Protein AF-0000000078816700 (afdb_homodimer)

pLDDT: mean 97.31, std 2.29, range [88.38, 98.94]

InterPro domains:
  IPR013216 Methyltransferase type 11 [PF08241] (25-78)
  IPR029063 S-adenosyl-L-methionine-dependent methyltransferase superfamily [G3DSA:3.40.50.150] (10-165)
  IPR029063 S-adenosyl-L-methionine-dependent methyltransferase superfamily [SSF53335] (24-157)

Solvent-accessible surface area (backbone atoms only — not comparable to full-atom values): 19229 Å² total; per-residue (Å²): 86,29,37,28,38,60,54,73,73,79,47,94,76,47,41,23,34,17,70,59,94,49,83,71,52,72,39,77,41,47,82,71,53,57,78,92,50,55,72,48,55,26,47,35,38,37,28,57,71,43,69,34,47,42,46,72,89,45,45,63,59,21,47,35,46,54,45,45,26,30,21,86,71,13,40,39,40,41,19,32,54,20,39,67,56,50,43,52,58,59,70,45,91,41,56,73,60,18,55,76,69,77,46,50,46,66,59,52,45,50,52,50,47,29,62,61,26,28,73,55,84,53,99,75,33,46,24,40,47,82,36,40,71,70,59,47,50,52,52,39,47,75,38,62,36,39,80,71,39,79,45,85,64,84,88,79,73,96,54,66,53,70,37,43,95,82,80,48,72,45,38,40,34,36,38,29,24,68,88,28,38,28,38,61,53,75,71,80,46,94,78,47,42,24,34,16,70,61,92,50,82,71,52,71,38,77,41,47,83,72,53,54,78,92,51,55,70,48,56,27,47,34,40,36,29,57,70,43,68,35,48,42,46,72,90,44,46,62,59,20,46,35,45,54,47,45,25,29,21,88,70,13,40,40,40,40,18,32,55,20,40,68,56,50,43,52,58,61,72,45,90,41,58,71,61,17,57,76,69,76,47,49,46,65,58,53,45,50,53,50,47,27,64,60,25,30,74,55,84,54,97,74,33,46,24,39,46,80,37,39,71,69,59,48,50,52,54,39,48,75,40,63,38,38,80,71,38,80,46,85,64,85,87,78,73,97,53,67,54,70,38,43,94,82,80,48,73,46,38,41,33,35,39,30,24,69

Organism: Pelagibacter ubique (strain HTCC1062) (NCBI:txid335992)

Secondary structure (DSSP, 8-state):
-EEEET--S--TTEEEEESS--TT-SEE--TT--TTS-TT-EEEEEEES-GGGS-GGGHHHHHHHHHHHEEEEEEEEEEEEBHHHHHHHHHS--HHHHHHTT--HHHHHHHHHHHHH---SSTT------B-HHHHHHHHHHTT-EEEEEES--SS--SGGG--TTSS--EEEEEEE-/-EEEET--S--TTEEEEESS--TT-SEE--TT--TTS-TT-EEEEEEES-GGGS-GGGHHHHHHHHHHHEEEEEEEEEEEEBHHHHHHHHHS--HHHHHHTT--HHHHHHHHHHHHH---SSTT------B-HHHHHHHHHHTT-EEEEEES--SS--SGGG--TTSS--EEEEEEE-

Foldseek 3Di:
DEEEECDDDDDPPYAYEYCDDDPRHDHHDALLDPVVAAFQQHQEYEYAAQLLLDAPVSNLSSLLSVNRRHHAFHKYKYKAFAVVVLVVVLPDDCQVVQVVVVHHNVVVSVVSVCSVQFVPPDPRGGGNDHDHPVVVVVSNVSSPWDPKDWDQDDPPDDDLSNDDPRNDRRMTIIMTGD/DEEEECDDDDDPPYAYEYCDDDPRHDHHDALLDPVVAAFQQHQEYEYAAQLLLDAPVSNLSSLLSVNRRHHAFHKYKYKAFAVVVLVVVLPDDCQVVQVVVVHHNVVVSVVSVCSVQFVPPDPRGGGNDHDHPVVVVVSNVSSPWDPKDWDQDDPPDDDLSNDDPSNDRRMTIIMTGD

Radius of gyration: 22.23 Å; Cα contacts (8 Å, |Δi|>4): 707; chains: 2; bounding box: 41×65×55 Å

Nearest PDB structures (foldseek):
  3dli-assembly1_C  TM=5.828E-01  e=2.664E-07  Archaeoglobus fulgidus
  2p8j-assembly1_B  TM=5.536E-01  e=1.413E-06  Clostridium acetobutylicum
  4mwz-assembly1_A  TM=5.476E-01  e=5.438E-06  Plasmodium vivax Sal-1
  6wlf-assembly2_B  TM=8.220E-01  e=9.226E-04  Bursaphelenchus xylophilus
  7clu-assembly1_A  TM=5.396E-01  e=1.739E-04  Serratia marcescens

Structure (mmCIF, N/CA/C/O backbone):
data_AF-0000000078816700-model_v1
#
loop_
_entity.id
_entity.type
_entity.pdbx_description
1 polymer 'Methyltransferase type 11 domain-containing protein'
#
loop_
_atom_site.group_PDB
_atom_site.id
_atom_site.type_symbol
_atom_site.label_atom_id
_atom_site.label_alt_id
_atom_site.label_comp_id
_atom_site.label_asym_id
_atom_site.label_entity_id
_atom_site.label_seq_id
_atom_site.pdbx_PDB_ins_code
_atom_site.Cartn_x
_atom_site.Cartn_y
_atom_site.Cartn_z
_atom_site.occupancy
_atom_site.B_iso_or_equiv
_atom_site.auth_seq_id
_atom_site.auth_comp_id
_atom_site.auth_asym_id
_atom_site.auth_atom_id
_atom_site.pdbx_PDB_model_num
ATOM 1 N N . MET A 1 1 ? -9.539 -27.25 -18.141 1 95.19 1 MET A N 1
ATOM 2 C CA . MET A 1 1 ? -9.531 -25.875 -18.641 1 95.19 1 MET A CA 1
ATOM 3 C C . MET A 1 1 ? -8.344 -25.109 -18.094 1 95.19 1 MET A C 1
ATOM 5 O O . MET A 1 1 ? -7.762 -25.5 -17.078 1 95.19 1 MET A O 1
ATOM 9 N N . LYS A 1 2 ? -7.852 -24.094 -18.828 1 98.69 2 LYS A N 1
ATOM 10 C CA . LYS A 1 2 ? -6.867 -23.141 -18.328 1 98.69 2 LYS A CA 1
ATOM 11 C C . LYS A 1 2 ? -7.523 -21.812 -17.969 1 98.69 2 LYS A C 1
ATOM 13 O O . LYS A 1 2 ? -8.422 -21.344 -18.672 1 98.69 2 LYS A O 1
ATOM 18 N N . LEU A 1 3 ? -7.086 -21.234 -16.844 1 98.81 3 LEU A N 1
ATOM 19 C CA . LEU A 1 3 ? -7.766 -20.062 -16.297 1 98.81 3 LEU A CA 1
ATOM 20 C C . LEU A 1 3 ? -6.805 -18.891 -16.172 1 98.81 3 LEU A C 1
ATOM 22 O O . LEU A 1 3 ? -5.734 -19.016 -15.578 1 98.81 3 LEU A O 1
ATOM 26 N N . HIS A 1 4 ? -7.098 -17.844 -16.812 1 98.69 4 HIS A N 1
ATOM 27 C CA . HIS A 1 4 ? -6.418 -16.562 -16.672 1 98.69 4 HIS A CA 1
ATOM 28 C C . HIS A 1 4 ? -7.176 -15.633 -15.742 1 98.69 4 HIS A C 1
ATOM 30 O O . HIS A 1 4 ? -8.219 -15.094 -16.109 1 98.69 4 HIS A O 1
ATOM 36 N N . ILE A 1 5 ? -6.641 -15.461 -14.594 1 98.56 5 ILE A N 1
ATOM 37 C CA . ILE A 1 5 ? -7.289 -14.609 -13.602 1 98.56 5 ILE A CA 1
ATOM 38 C C . ILE A 1 5 ? -6.832 -13.164 -13.789 1 98.56 5 ILE A C 1
ATOM 40 O O . ILE A 1 5 ? -5.633 -12.875 -13.758 1 98.56 5 ILE A O 1
ATOM 44 N N . GLY A 1 6 ? -7.734 -12.266 -13.906 1 97.38 6 GLY A N 1
ATOM 45 C CA . GLY A 1 6 ? -7.43 -10.859 -14.094 1 97.38 6 GLY A CA 1
ATOM 46 C C . GLY A 1 6 ? -7.059 -10.516 -15.531 1 97.38 6 GLY A C 1
ATOM 47 O O . GLY A 1 6 ? -6.527 -9.438 -15.797 1 97.38 6 GLY A O 1
ATOM 48 N N . GLY A 1 7 ? -7.23 -11.445 -16.406 1 94.56 7 GLY A N 1
ATOM 49 C CA . GLY A 1 7 ? -6.859 -11.242 -17.797 1 94.56 7 GLY A CA 1
ATOM 50 C C . GLY A 1 7 ? -7.762 -10.266 -18.531 1 94.56 7 GLY A C 1
ATOM 51 O O . GLY A 1 7 ? -8.891 -10.016 -18.094 1 94.56 7 GLY A O 1
ATOM 52 N N . LYS A 1 8 ? -7.246 -9.727 -19.656 1 89 8 LYS A N 1
ATOM 53 C CA . LYS A 1 8 ? -8 -8.758 -20.438 1 89 8 LYS A CA 1
ATOM 54 C C . LYS A 1 8 ? -8.195 -9.234 -21.875 1 89 8 LYS A C 1
ATOM 56 O O . LYS A 1 8 ? -9.148 -8.844 -22.547 1 89 8 LYS A O 1
ATOM 61 N N . ILE A 1 9 ? -7.234 -10.062 -22.266 1 89.25 9 ILE A N 1
ATOM 62 C CA . ILE A 1 9 ? -7.242 -10.492 -23.656 1 89.25 9 ILE A CA 1
ATOM 63 C C . ILE A 1 9 ? -7.457 -12 -23.734 1 89.25 9 ILE A C 1
ATOM 65 O O . ILE A 1 9 ? -6.723 -12.773 -23.109 1 89.25 9 ILE A O 1
ATOM 69 N N . GLN A 1 10 ? -8.406 -12.352 -24.578 1 93.88 10 GLN A N 1
ATOM 70 C CA . GLN A 1 10 ? -8.719 -13.766 -24.734 1 93.88 10 GLN A CA 1
ATOM 71 C C . GLN A 1 10 ? -7.602 -14.492 -25.484 1 93.88 10 GLN A C 1
ATOM 73 O O . GLN A 1 10 ? -6.969 -13.922 -26.375 1 93.88 10 GLN A O 1
ATOM 78 N N . LYS A 1 11 ? -7.367 -15.68 -25.094 1 95.69 11 LYS A N 1
ATOM 79 C CA . LYS A 1 11 ? -6.414 -16.578 -25.734 1 95.69 11 LYS A CA 1
ATOM 80 C C . LYS A 1 11 ? -6.984 -17.984 -25.844 1 95.69 11 LYS A C 1
ATOM 82 O O . LYS A 1 11 ? -7.617 -18.484 -24.922 1 95.69 11 LYS A O 1
ATOM 87 N N . SER A 1 12 ? -6.77 -18.578 -27.078 1 95.94 12 SER A N 1
ATOM 88 C CA . SER A 1 12 ? -7.277 -19.922 -27.312 1 95.94 12 SER A CA 1
ATOM 89 C C . SER A 1 12 ? -6.816 -20.891 -26.219 1 95.94 12 SER A C 1
ATOM 91 O O . SER A 1 12 ? -5.641 -20.891 -25.844 1 95.94 12 SER A O 1
ATOM 93 N N . GLY A 1 13 ? -7.773 -21.578 -25.672 1 96.81 13 GLY A N 1
ATOM 94 C CA . GLY A 1 13 ? -7.469 -22.594 -24.672 1 96.81 13 GLY A CA 1
ATOM 95 C C . GLY A 1 13 ? -7.551 -22.062 -23.25 1 96.81 13 GLY A C 1
ATOM 96 O O . GLY A 1 13 ? -7.473 -22.828 -22.297 1 96.81 13 GLY A O 1
ATOM 97 N N . TRP A 1 14 ? -7.676 -20.734 -23.156 1 98.38 14 TRP A N 1
ATOM 98 C CA . TRP A 1 14 ? -7.766 -20.125 -21.828 1 98.38 14 TRP A CA 1
ATOM 99 C C . TRP A 1 14 ? -9.133 -19.484 -21.625 1 98.38 14 TRP A C 1
ATOM 101 O O . TRP A 1 14 ? -9.703 -18.906 -22.547 1 98.38 14 TRP A O 1
ATOM 111 N N . LYS A 1 15 ? -9.633 -19.609 -20.406 1 98.44 15 LYS A N 1
ATOM 112 C CA . LYS A 1 15 ? -10.789 -18.844 -19.953 1 98.44 15 LYS A CA 1
ATOM 113 C C . LYS A 1 15 ? -10.375 -17.734 -18.984 1 98.44 15 LYS A C 1
ATOM 115 O O . LYS A 1 15 ? -9.422 -17.891 -18.234 1 98.44 15 LYS A O 1
ATOM 120 N N . ILE A 1 16 ? -11.172 -16.656 -18.984 1 98.38 16 ILE A N 1
ATOM 121 C CA . ILE A 1 16 ? -10.812 -15.5 -18.172 1 98.38 16 ILE A CA 1
ATOM 122 C C . ILE A 1 16 ? -11.758 -15.391 -16.984 1 98.38 16 ILE A C 1
ATOM 124 O O . ILE A 1 16 ? -12.984 -15.438 -17.141 1 98.38 16 ILE A O 1
ATOM 128 N N . LEU A 1 17 ? -11.219 -15.344 -15.82 1 98.62 17 LEU A N 1
ATOM 129 C CA . LEU A 1 17 ? -11.914 -14.914 -14.609 1 98.62 17 LEU A CA 1
ATOM 130 C C . LEU A 1 17 ? -11.531 -13.484 -14.242 1 98.62 17 LEU A C 1
ATOM 132 O O . LEU A 1 17 ? -10.344 -13.156 -14.188 1 98.62 17 LEU A O 1
ATOM 136 N N . ASN A 1 18 ? -12.484 -12.633 -14.062 1 98.31 18 ASN A N 1
ATOM 137 C CA . ASN A 1 18 ? -12.227 -11.25 -13.688 1 98.31 18 ASN A CA 1
ATOM 138 C C . ASN A 1 18 ? -13.281 -10.719 -12.727 1 98.31 18 ASN A C 1
ATOM 140 O O . ASN A 1 18 ? -14.453 -11.102 -12.805 1 98.31 18 ASN A O 1
ATOM 144 N N . ILE A 1 19 ? -12.859 -9.898 -11.867 1 97.88 19 ILE A N 1
ATOM 145 C CA . ILE A 1 19 ? -13.789 -9.336 -10.891 1 97.88 19 ILE A CA 1
ATOM 146 C C . ILE A 1 19 ? -14.719 -8.344 -11.578 1 97.88 19 ILE A C 1
ATOM 148 O O . ILE A 1 19 ? -15.859 -8.148 -11.141 1 97.88 19 ILE A O 1
ATOM 152 N N . GLN A 1 20 ? -14.258 -7.746 -12.594 1 96.5 20 GLN A N 1
ATOM 153 C CA . GLN A 1 20 ? -15.062 -6.812 -13.375 1 96.5 20 GLN A CA 1
ATOM 154 C C . GLN A 1 20 ? -15.672 -7.5 -14.594 1 96.5 20 GLN A C 1
ATOM 156 O O . GLN A 1 20 ? -15.016 -8.32 -15.234 1 96.5 20 GLN A O 1
ATOM 161 N N . ASN A 1 21 ? -16.859 -7.16 -14.859 1 94.19 21 ASN A N 1
ATOM 162 C CA . ASN A 1 21 ? -17.562 -7.695 -16.031 1 94.19 21 ASN A CA 1
ATOM 163 C C . ASN A 1 21 ? -17.188 -6.93 -17.297 1 94.19 21 ASN A C 1
ATOM 165 O O . ASN A 1 21 ? -17.844 -5.945 -17.641 1 94.19 21 ASN A O 1
ATOM 169 N N . LYS A 1 22 ? -16.141 -7.383 -17.984 1 93 22 LYS A N 1
ATOM 170 C CA . LYS A 1 22 ? -15.695 -6.738 -19.219 1 93 22 LYS A CA 1
ATOM 171 C C . LYS A 1 22 ? -15.789 -7.695 -20.406 1 93 22 LYS A C 1
ATOM 173 O O . LYS A 1 22 ? -16.047 -8.891 -20.219 1 93 22 LYS A O 1
ATOM 178 N N . ASP A 1 23 ? -15.688 -7.148 -21.531 1 93.81 23 ASP A N 1
ATOM 179 C CA . ASP A 1 23 ? -15.719 -7.973 -22.734 1 93.81 23 ASP A CA 1
ATOM 180 C C . ASP A 1 23 ? -14.648 -9.062 -22.688 1 93.81 23 ASP A C 1
ATOM 182 O O . ASP A 1 23 ? -13.5 -8.797 -22.328 1 93.81 23 ASP A O 1
ATOM 186 N N . GLY A 1 24 ? -15.016 -10.266 -23 1 94.88 24 GLY A N 1
ATOM 187 C CA . GLY A 1 24 ? -14.062 -11.359 -23.078 1 94.88 24 GLY A CA 1
ATOM 188 C C . GLY A 1 24 ? -13.953 -12.156 -21.797 1 94.88 24 GLY A C 1
ATOM 189 O O . GLY A 1 24 ? -13.281 -13.188 -21.75 1 94.88 24 GLY A O 1
ATOM 190 N N . VAL A 1 25 ? -14.688 -11.664 -20.781 1 97.44 25 VAL A N 1
ATOM 191 C CA . VAL A 1 25 ? -14.648 -12.336 -19.484 1 97.44 25 VAL A CA 1
ATOM 192 C C . VAL A 1 25 ? -15.586 -13.539 -19.5 1 97.44 25 VAL A C 1
ATOM 194 O O . VAL A 1 25 ? -16.766 -13.406 -19.859 1 97.44 25 VAL A O 1
ATOM 197 N N . ASP A 1 26 ? -15.078 -14.68 -19.125 1 98.06 26 ASP A N 1
ATOM 198 C CA . ASP A 1 26 ? -15.867 -15.906 -19.109 1 98.06 26 ASP A CA 1
ATOM 199 C C . ASP A 1 26 ? -16.547 -16.109 -17.75 1 98.06 26 ASP A C 1
ATOM 201 O O . ASP A 1 26 ? -17.672 -16.594 -17.688 1 98.06 26 ASP A O 1
ATOM 205 N N . PHE A 1 27 ? -15.844 -15.82 -16.672 1 98.31 27 PHE A N 1
ATOM 206 C CA . PHE A 1 27 ? -16.344 -15.961 -15.297 1 98.31 27 PHE A CA 1
ATOM 207 C C . PHE A 1 27 ? -16.141 -14.664 -14.516 1 98.31 27 PHE A C 1
ATOM 209 O O . PHE A 1 27 ? -15.062 -14.07 -14.555 1 98.31 27 PHE A O 1
ATOM 216 N N . ILE A 1 28 ? -17.188 -14.266 -13.859 1 98.12 28 ILE A N 1
ATOM 217 C CA . ILE A 1 28 ? -17.078 -13.117 -12.969 1 98.12 28 ILE A CA 1
ATOM 218 C C . ILE A 1 28 ? -16.812 -13.594 -11.547 1 98.12 28 ILE A C 1
ATOM 220 O O . ILE A 1 28 ? -17.5 -14.484 -11.039 1 98.12 28 ILE A O 1
ATOM 224 N N . GLY A 1 29 ? -15.789 -13 -10.93 1 97.88 29 GLY A N 1
ATOM 225 C CA . GLY A 1 29 ? -15.484 -13.398 -9.57 1 97.88 29 GLY A CA 1
ATOM 226 C C . GLY A 1 29 ? -14.18 -12.828 -9.047 1 97.88 29 GLY A C 1
ATOM 227 O O . GLY A 1 29 ? -13.438 -12.195 -9.805 1 97.88 29 GLY A O 1
ATOM 228 N N . ASP A 1 30 ? -13.992 -13.047 -7.801 1 98 30 ASP A N 1
ATOM 229 C CA . ASP A 1 30 ? -12.812 -12.609 -7.066 1 98 30 ASP A CA 1
ATOM 230 C C . ASP A 1 30 ? -11.828 -13.766 -6.887 1 98 30 ASP A C 1
ATOM 232 O O . ASP A 1 30 ? -12.234 -14.898 -6.621 1 98 30 ASP A O 1
ATOM 236 N N . ILE A 1 31 ? -10.539 -13.469 -7.102 1 98.56 31 ILE A N 1
ATOM 237 C CA . ILE A 1 31 ? -9.508 -14.5 -6.961 1 98.56 31 ILE A CA 1
ATOM 238 C C . ILE A 1 31 ? -9.602 -15.133 -5.574 1 98.56 31 ILE A C 1
ATOM 240 O O . ILE A 1 31 ? -9.211 -16.281 -5.383 1 98.56 31 ILE A O 1
ATOM 244 N N . SER A 1 32 ? -10.133 -14.43 -4.562 1 98.31 32 SER A N 1
ATOM 245 C CA . SER A 1 32 ? -10.172 -14.914 -3.188 1 98.31 32 SER A CA 1
ATOM 246 C C . SER A 1 32 ? -11.359 -15.844 -2.969 1 98.31 32 SER A C 1
ATOM 248 O O . SER A 1 32 ? -11.5 -16.438 -1.897 1 98.31 32 SER A O 1
ATOM 250 N N . ASP A 1 33 ? -12.211 -15.953 -3.883 1 98.25 33 ASP A N 1
ATOM 251 C CA . ASP A 1 33 ? -13.359 -16.844 -3.838 1 98.25 33 ASP A CA 1
ATOM 252 C C . ASP A 1 33 ? -13.508 -17.609 -5.148 1 98.25 33 ASP A C 1
ATOM 254 O O . ASP A 1 33 ? -14.133 -17.125 -6.094 1 98.25 33 ASP A O 1
ATOM 258 N N . LEU A 1 34 ? -13.109 -18.812 -5.168 1 98.69 34 LEU A N 1
ATOM 259 C CA . LEU A 1 34 ? -13.141 -19.672 -6.355 1 98.69 34 LEU A CA 1
ATOM 260 C C . LEU A 1 34 ? -14.125 -20.812 -6.172 1 98.69 34 LEU A C 1
ATOM 262 O O . LEU A 1 34 ? -13.914 -21.906 -6.707 1 98.69 34 LEU A O 1
ATOM 266 N N . SER A 1 35 ? -15.109 -20.547 -5.398 1 98.38 35 SER A N 1
ATOM 267 C CA . SER A 1 35 ? -16.078 -21.578 -5.035 1 98.38 35 SER A CA 1
ATOM 268 C C . SER A 1 35 ? -16.859 -22.062 -6.254 1 98.38 35 SER A C 1
ATOM 270 O O . SER A 1 35 ? -17.469 -23.125 -6.227 1 98.38 35 SER A O 1
ATOM 272 N N . GLN A 1 36 ? -16.906 -21.281 -7.289 1 98.44 36 GLN A N 1
ATOM 273 C CA . GLN A 1 36 ? -17.656 -21.656 -8.484 1 98.44 36 GLN A CA 1
ATOM 274 C C . GLN A 1 36 ? -16.953 -22.766 -9.258 1 98.44 36 GLN A C 1
ATOM 276 O O . GLN A 1 36 ? -17.531 -23.344 -10.188 1 98.44 36 GLN A O 1
ATOM 281 N N . PHE A 1 37 ? -15.734 -23.031 -8.891 1 98.75 37 PHE A N 1
ATOM 282 C CA . PHE A 1 37 ? -14.992 -24.094 -9.547 1 98.75 37 PHE A CA 1
ATOM 283 C C . PHE A 1 37 ? -14.867 -25.312 -8.641 1 98.75 37 PHE A C 1
ATOM 285 O O . PHE A 1 37 ? -14.664 -25.172 -7.438 1 98.75 37 PHE A O 1
ATOM 292 N N . GLU A 1 38 ? -14.992 -26.453 -9.195 1 98.69 38 GLU A N 1
ATOM 293 C CA . GLU A 1 38 ? -14.844 -27.719 -8.469 1 98.69 38 GLU A CA 1
ATOM 294 C C . GLU A 1 38 ? -13.375 -27.984 -8.141 1 98.69 38 GLU A C 1
ATOM 296 O O . GLU A 1 38 ? -12.477 -27.484 -8.812 1 98.69 38 GLU A O 1
ATOM 301 N N . ASP A 1 39 ? -13.188 -28.828 -7.121 1 98.75 39 ASP A N 1
ATOM 302 C CA . ASP A 1 39 ? -11.836 -29.281 -6.805 1 98.75 39 ASP A CA 1
ATOM 303 C C . ASP A 1 39 ? -11.188 -29.969 -8.008 1 98.75 39 ASP A C 1
ATOM 305 O O . ASP A 1 39 ? -11.844 -30.734 -8.719 1 98.75 39 ASP A O 1
ATOM 309 N N . GLU A 1 40 ? -9.922 -29.656 -8.234 1 98.69 40 GLU A N 1
ATOM 310 C CA . GLU A 1 40 ? -9.117 -30.328 -9.242 1 98.69 40 GLU A CA 1
ATOM 311 C C . GLU A 1 40 ? -9.797 -30.281 -10.609 1 98.69 40 GLU A C 1
ATOM 313 O O . GLU A 1 40 ? -9.875 -31.297 -11.305 1 98.69 40 GLU A O 1
ATOM 318 N N . SER A 1 41 ? -10.266 -29.125 -10.945 1 98.62 41 SER A N 1
ATOM 319 C CA . SER A 1 41 ? -11 -28.984 -12.203 1 98.62 41 SER A CA 1
ATOM 320 C C . SER A 1 41 ? -10.227 -28.156 -13.211 1 98.62 41 SER A C 1
ATOM 322 O O . SER A 1 41 ? -10.594 -28.094 -14.391 1 98.62 41 SER A O 1
ATOM 324 N N . ILE A 1 42 ? -9.125 -27.531 -12.828 1 98.81 42 ILE A N 1
ATOM 325 C CA . ILE A 1 42 ? -8.398 -26.578 -13.672 1 98.81 42 ILE A CA 1
ATOM 326 C C . ILE A 1 42 ? -6.977 -27.094 -13.898 1 98.81 42 ILE A C 1
ATOM 328 O O . ILE A 1 42 ? -6.301 -27.5 -12.953 1 98.81 42 ILE A O 1
ATOM 332 N N . ASN A 1 43 ? -6.527 -27.062 -15.109 1 98.81 43 ASN A N 1
ATOM 333 C CA . ASN A 1 43 ? -5.219 -27.609 -15.469 1 98.81 43 ASN A CA 1
ATOM 334 C C . ASN A 1 43 ? -4.102 -26.609 -15.141 1 98.81 43 ASN A C 1
ATOM 336 O O . ASN A 1 43 ? -3.041 -27.016 -14.656 1 98.81 43 ASN A O 1
ATOM 340 N N . GLU A 1 44 ? -4.281 -25.359 -15.469 1 98.88 44 GLU A N 1
ATOM 341 C CA . GLU A 1 44 ? -3.316 -24.266 -15.273 1 98.88 44 GLU A CA 1
ATOM 342 C C . GLU A 1 44 ? -4.016 -22.969 -14.883 1 98.88 44 GLU A C 1
ATOM 344 O O . GLU A 1 44 ? -5.098 -22.672 -15.383 1 98.88 44 GLU A O 1
ATOM 349 N N . ILE A 1 45 ? -3.414 -22.266 -14 1 98.88 45 ILE A N 1
ATOM 350 C CA . ILE A 1 45 ? -3.91 -20.953 -13.602 1 98.88 45 ILE A CA 1
ATOM 351 C C . ILE A 1 45 ? -2.816 -19.906 -13.812 1 98.88 45 ILE A C 1
ATOM 353 O O . ILE A 1 45 ? -1.661 -20.125 -13.445 1 98.88 45 ILE A O 1
ATOM 357 N N . TYR A 1 46 ? -3.166 -18.875 -14.469 1 98.81 46 TYR A N 1
ATOM 358 C CA . TYR A 1 46 ? -2.301 -17.734 -14.719 1 98.81 46 TYR A CA 1
ATOM 359 C C . TYR A 1 46 ? -2.867 -16.469 -14.07 1 98.81 46 TYR A C 1
ATOM 361 O O . TYR A 1 46 ? -4.035 -16.141 -14.281 1 98.81 46 TYR A O 1
ATOM 369 N N . ALA A 1 47 ? -2.129 -15.812 -13.242 1 98.62 47 ALA A N 1
ATOM 370 C CA . ALA A 1 47 ? -2.504 -14.547 -12.625 1 98.62 47 ALA A CA 1
ATOM 371 C C . ALA A 1 47 ? -1.344 -13.555 -12.656 1 98.62 47 ALA A C 1
ATOM 373 O O . ALA A 1 47 ? -0.379 -13.695 -11.898 1 98.62 47 ALA A O 1
ATOM 374 N N . SER A 1 48 ? -1.417 -12.586 -13.477 1 98.12 48 SER A N 1
ATOM 375 C CA . SER A 1 48 ? -0.401 -11.547 -13.609 1 98.12 48 SER A CA 1
ATOM 376 C C . SER A 1 48 ? -0.902 -10.219 -13.062 1 98.12 48 SER A C 1
ATOM 378 O O . SER A 1 48 ? -1.85 -9.633 -13.594 1 98.12 48 SER A O 1
ATOM 380 N N . HIS A 1 49 ? -0.187 -9.758 -11.891 1 97.94 49 HIS A N 1
ATOM 381 C CA . HIS A 1 49 ? -0.511 -8.492 -11.25 1 97.94 49 HIS A CA 1
ATOM 382 C C . HIS A 1 49 ? -1.959 -8.469 -10.773 1 97.94 49 HIS A C 1
ATOM 384 O O . HIS A 1 49 ? -2.699 -7.527 -11.062 1 97.94 49 HIS A O 1
ATOM 390 N N . VAL A 1 50 ? -2.346 -9.555 -10.062 1 98.38 50 VAL A N 1
ATOM 391 C CA . VAL A 1 50 ? -3.648 -9.742 -9.43 1 98.38 50 VAL A CA 1
ATOM 392 C C . VAL A 1 50 ? -3.469 -9.992 -7.938 1 98.38 50 VAL A C 1
ATOM 394 O O . VAL A 1 50 ? -4.156 -9.383 -7.113 1 98.38 50 VAL A O 1
ATOM 397 N N . PHE A 1 51 ? -2.461 -10.781 -7.594 1 98.69 51 PHE A N 1
ATOM 398 C CA . PHE A 1 51 ? -2.316 -11.328 -6.25 1 98.69 51 PHE A CA 1
ATOM 399 C C . PHE A 1 51 ? -1.915 -10.234 -5.266 1 98.69 51 PHE A C 1
ATOM 401 O O . PHE A 1 51 ? -2.197 -10.328 -4.07 1 98.69 51 PHE A O 1
ATOM 408 N N . GLU A 1 52 ? -1.277 -9.094 -5.719 1 98.75 52 GLU A N 1
ATOM 409 C CA . GLU A 1 52 ? -0.906 -7.977 -4.859 1 98.75 52 GLU A CA 1
ATOM 410 C C . GLU A 1 52 ? -2.139 -7.215 -4.379 1 98.75 52 GLU A C 1
ATOM 412 O O . GLU A 1 52 ? -2.051 -6.398 -3.461 1 98.75 52 GLU A O 1
ATOM 417 N N . HIS A 1 53 ? -3.279 -7.547 -4.969 1 98.56 53 HIS A N 1
ATOM 418 C CA . HIS A 1 53 ? -4.527 -6.891 -4.598 1 98.56 53 HIS A CA 1
ATOM 419 C C . HIS A 1 53 ? -5.262 -7.676 -3.516 1 98.56 53 HIS A C 1
ATOM 421 O O . HIS A 1 53 ? -6.359 -7.293 -3.102 1 98.56 53 HIS A O 1
ATOM 427 N N . VAL A 1 54 ? -4.754 -8.766 -3.033 1 98.5 54 VAL A N 1
ATOM 428 C CA . VAL A 1 54 ? -5.348 -9.586 -1.981 1 98.5 54 VAL A CA 1
ATOM 429 C C . VAL A 1 54 ? -4.883 -9.086 -0.614 1 98.5 54 VAL A C 1
ATOM 431 O O . VAL A 1 54 ? -3.68 -9.016 -0.348 1 98.5 54 VAL A O 1
ATOM 434 N N . PRO A 1 55 ? -5.82 -8.773 0.271 1 98.25 55 PRO A N 1
ATOM 435 C CA . PRO A 1 55 ? -5.434 -8.344 1.617 1 98.25 55 PRO A CA 1
ATOM 436 C C . PRO A 1 55 ? -4.676 -9.422 2.387 1 98.25 55 PRO A C 1
ATOM 438 O O . PRO A 1 55 ? -4.887 -10.609 2.156 1 98.25 55 PRO A O 1
ATOM 441 N N . GLN A 1 56 ? -3.908 -8.961 3.303 1 98 56 GLN A N 1
ATOM 442 C CA . GLN A 1 56 ? -3 -9.82 4.051 1 98 56 GLN A CA 1
ATOM 443 C C . GLN A 1 56 ? -3.748 -10.992 4.68 1 98 56 GLN A C 1
ATOM 445 O O . GLN A 1 56 ? -3.307 -12.141 4.582 1 98 56 GLN A O 1
ATOM 450 N N . LYS A 1 57 ? -4.898 -10.742 5.227 1 97.69 57 LYS A N 1
ATOM 451 C CA . LYS A 1 57 ? -5.645 -11.758 5.965 1 97.69 57 LYS A CA 1
ATOM 452 C C . LYS A 1 57 ? -6.207 -12.82 5.027 1 97.69 57 LYS A C 1
ATOM 454 O O . LYS A 1 57 ? -6.625 -13.891 5.473 1 97.69 57 LYS A O 1
ATOM 459 N N . LYS A 1 58 ? -6.25 -12.562 3.766 1 98.5 58 LYS A N 1
ATOM 460 C CA . LYS A 1 58 ? -6.883 -13.469 2.814 1 98.5 58 LYS A CA 1
ATOM 461 C C . LYS A 1 58 ? -5.844 -14.203 1.973 1 98.5 58 LYS A C 1
ATOM 463 O O . LYS A 1 58 ? -6.188 -15.055 1.148 1 98.5 58 LYS A O 1
ATOM 468 N N . ILE A 1 59 ? -4.586 -13.93 2.162 1 98.69 59 ILE A N 1
ATOM 469 C CA . ILE A 1 59 ? -3.512 -14.438 1.316 1 98.69 59 ILE A CA 1
ATOM 470 C C . ILE A 1 59 ? -3.521 -15.969 1.335 1 98.69 59 ILE A C 1
ATOM 472 O O . ILE A 1 59 ? -3.607 -16.609 0.284 1 98.69 59 ILE A O 1
ATOM 476 N N . ILE A 1 60 ? -3.518 -16.547 2.506 1 98.81 60 ILE A N 1
ATOM 477 C CA . ILE A 1 60 ? -3.381 -17.984 2.627 1 98.81 60 ILE A CA 1
ATOM 478 C C . ILE A 1 60 ? -4.645 -18.672 2.109 1 98.81 60 ILE A C 1
ATOM 480 O O . ILE A 1 60 ? -4.566 -19.656 1.36 1 98.81 60 ILE A O 1
ATOM 484 N N . SER A 1 61 ? -5.812 -18.156 2.486 1 98.81 61 SER A N 1
ATOM 485 C CA . SER A 1 61 ? -7.051 -18.766 2.014 1 98.81 61 SER A CA 1
ATOM 486 C C . SER A 1 61 ? -7.176 -18.656 0.498 1 98.81 61 SER A C 1
ATOM 488 O O . SER A 1 61 ? -7.691 -19.562 -0.154 1 98.81 61 SER A O 1
ATOM 490 N N . THR A 1 62 ? -6.738 -17.562 -0.089 1 98.94 62 THR A N 1
ATOM 491 C CA . THR A 1 62 ? -6.785 -17.375 -1.535 1 98.94 62 THR A CA 1
ATOM 492 C C . THR A 1 62 ? -5.898 -18.406 -2.238 1 98.94 62 THR A C 1
ATOM 494 O O . THR A 1 62 ? -6.344 -19.094 -3.158 1 98.94 62 THR A O 1
ATOM 497 N N . LEU A 1 63 ? -4.672 -18.562 -1.77 1 98.94 63 LEU A N 1
ATOM 498 C CA . LEU A 1 63 ? -3.742 -19.516 -2.369 1 98.94 63 LEU A CA 1
ATOM 499 C C . LEU A 1 63 ? -4.227 -20.938 -2.172 1 98.94 63 LEU A C 1
ATOM 501 O O . LEU A 1 63 ? -4.051 -21.797 -3.053 1 98.94 63 LEU A O 1
ATOM 505 N N . SER A 1 64 ? -4.797 -21.203 -1.032 1 98.94 64 SER A N 1
ATOM 506 C CA . SER A 1 64 ? -5.379 -22.516 -0.796 1 98.94 64 SER A CA 1
ATOM 507 C C . SER A 1 64 ? -6.492 -22.812 -1.796 1 98.94 64 SER A C 1
ATOM 509 O O . SER A 1 64 ? -6.613 -23.938 -2.277 1 98.94 64 SER A O 1
ATOM 511 N N . GLY A 1 65 ? -7.32 -21.797 -2.074 1 98.94 65 GLY A N 1
ATOM 512 C CA . GLY A 1 65 ? -8.352 -21.938 -3.088 1 98.94 65 GLY A CA 1
ATOM 513 C C . GLY A 1 65 ? -7.797 -22.234 -4.469 1 98.94 65 GLY A C 1
ATOM 514 O O . GLY A 1 65 ? -8.312 -23.109 -5.18 1 98.94 65 GLY A O 1
ATOM 515 N N . ILE A 1 66 ? -6.754 -21.531 -4.863 1 98.94 66 ILE A N 1
ATOM 516 C CA . ILE A 1 66 ? -6.102 -21.75 -6.148 1 98.94 66 ILE A CA 1
ATOM 517 C C . ILE A 1 66 ? -5.574 -23.188 -6.215 1 98.94 66 ILE A C 1
ATOM 519 O O . ILE A 1 66 ? -5.785 -23.891 -7.203 1 98.94 66 ILE A O 1
ATOM 523 N N . ASN A 1 67 ? -4.875 -23.578 -5.121 1 98.94 67 ASN A N 1
ATOM 524 C CA . ASN A 1 67 ? -4.367 -24.953 -5.066 1 98.94 67 ASN A CA 1
ATOM 525 C C . ASN A 1 67 ? -5.496 -25.969 -5.176 1 98.94 67 ASN A C 1
ATOM 527 O O . ASN A 1 67 ? -5.375 -26.969 -5.895 1 98.94 67 ASN A O 1
ATOM 531 N N . ARG A 1 68 ? -6.586 -25.719 -4.48 1 98.88 68 ARG A 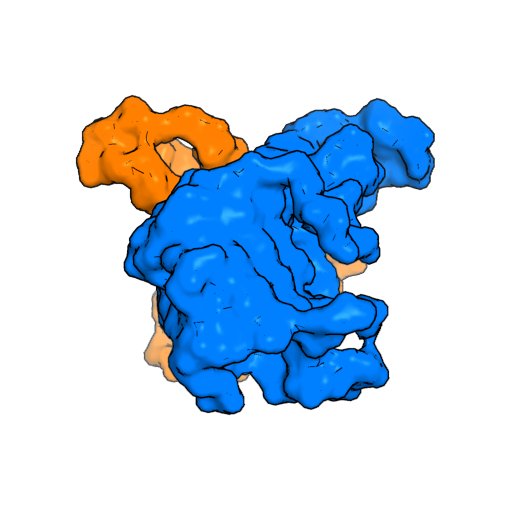N 1
ATOM 532 C CA . ARG A 1 68 ? -7.723 -26.641 -4.449 1 98.88 68 ARG A CA 1
ATOM 533 C C . ARG A 1 68 ? -8.266 -26.891 -5.852 1 98.88 68 ARG A C 1
ATOM 535 O O . ARG A 1 68 ? -8.523 -28.031 -6.223 1 98.88 68 ARG A O 1
ATOM 542 N N . VAL A 1 69 ? -8.414 -25.875 -6.621 1 98.88 69 VAL A N 1
ATOM 543 C CA . VAL A 1 69 ? -9.102 -26 -7.898 1 98.88 69 VAL A CA 1
ATOM 544 C C . VAL A 1 69 ? -8.141 -26.516 -8.961 1 98.88 69 VAL A C 1
ATOM 546 O O . VAL A 1 69 ? -8.562 -26.984 -10.023 1 98.88 69 VAL A O 1
ATOM 549 N N . LEU A 1 70 ? -6.832 -26.422 -8.75 1 98.88 70 LEU A N 1
ATOM 550 C CA . LEU A 1 70 ? -5.84 -26.969 -9.672 1 98.88 70 LEU A CA 1
ATOM 551 C C . LEU A 1 70 ? -5.824 -28.484 -9.617 1 98.88 70 LEU A C 1
ATOM 553 O O . LEU A 1 70 ? -5.926 -29.078 -8.531 1 98.88 70 LEU A O 1
ATOM 557 N N . LYS A 1 71 ? -5.684 -29.125 -10.742 1 98.81 71 LYS A N 1
ATOM 558 C CA . LYS A 1 71 ? -5.434 -30.562 -10.781 1 98.81 71 LYS A CA 1
ATOM 559 C C . LYS A 1 71 ? -4.062 -30.891 -10.195 1 98.81 71 LYS A C 1
ATOM 561 O O . LYS A 1 71 ? -3.137 -30.094 -10.266 1 98.81 71 LYS A O 1
ATOM 566 N N . THR A 1 72 ? -3.971 -32.125 -9.695 1 98.38 72 THR A N 1
ATOM 567 C CA . THR A 1 72 ? -2.654 -32.594 -9.281 1 98.38 72 THR A CA 1
ATOM 568 C C . THR A 1 72 ? -1.666 -32.5 -10.445 1 98.38 72 THR A C 1
ATOM 570 O O . THR A 1 72 ? -1.968 -32.969 -11.555 1 98.38 72 THR A O 1
ATOM 573 N N . GLY A 1 73 ? -0.591 -31.906 -10.242 1 98.31 73 GLY A N 1
ATOM 574 C CA . GLY A 1 73 ? 0.383 -31.703 -11.305 1 98.31 73 GLY A CA 1
ATOM 575 C C . GLY A 1 73 ? 0.167 -30.422 -12.086 1 98.31 73 GLY A C 1
ATOM 576 O O . GLY A 1 73 ? 0.979 -30.078 -12.945 1 98.31 73 GLY A O 1
ATOM 577 N N . GLY A 1 74 ? -0.962 -29.703 -11.727 1 98.81 74 GLY A N 1
ATOM 578 C CA . GLY A 1 74 ? -1.261 -28.453 -12.406 1 98.81 74 GLY A CA 1
ATOM 579 C C . GLY A 1 74 ? -0.315 -27.328 -12.023 1 98.81 74 GLY A C 1
ATOM 580 O O . GLY A 1 74 ? 0.406 -27.422 -11.023 1 98.81 74 GLY A O 1
ATOM 581 N N . LYS A 1 75 ? -0.269 -26.25 -12.828 1 98.81 75 LYS A N 1
ATOM 582 C CA . LYS A 1 75 ? 0.676 -25.156 -12.656 1 98.81 75 LYS A CA 1
ATOM 583 C C . LYS A 1 75 ? -0.048 -23.859 -12.297 1 98.81 75 LYS A C 1
ATOM 585 O O . LYS A 1 75 ? -1.121 -23.562 -12.828 1 98.81 75 LYS A O 1
ATOM 590 N N . PHE A 1 76 ? 0.535 -23.219 -11.43 1 98.94 76 PHE A N 1
ATOM 591 C CA . PHE A 1 76 ? 0.146 -21.844 -11.125 1 98.94 76 PHE A CA 1
ATOM 592 C C . PHE A 1 76 ? 1.229 -20.859 -11.562 1 98.94 76 PHE A C 1
ATOM 594 O O . PHE A 1 76 ? 2.35 -20.906 -11.047 1 98.94 76 PHE A O 1
ATOM 601 N N . TYR A 1 77 ? 0.934 -20 -12.586 1 98.94 77 TYR A N 1
ATOM 602 C CA . TYR A 1 77 ? 1.781 -18.891 -13.031 1 98.94 77 TYR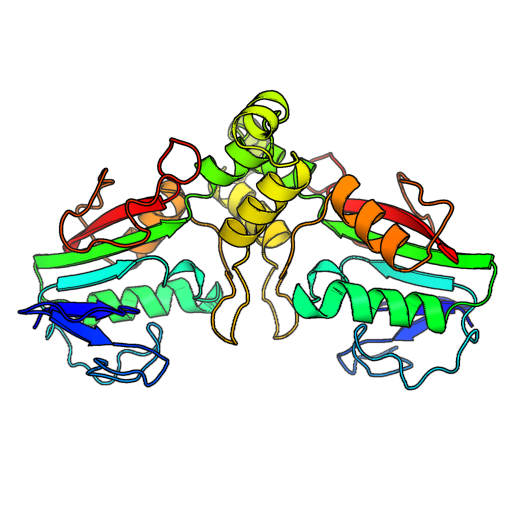 A CA 1
ATOM 603 C C . TYR A 1 77 ? 1.396 -17.594 -12.336 1 98.94 77 TYR A C 1
ATOM 605 O O . TYR A 1 77 ? 0.31 -17.062 -12.57 1 98.94 77 TYR A O 1
ATOM 613 N N . VAL A 1 78 ? 2.289 -17.109 -11.5 1 98.88 78 VAL A N 1
ATOM 614 C CA . VAL A 1 78 ? 1.946 -15.898 -10.758 1 98.88 78 VAL A CA 1
ATOM 615 C C . VAL A 1 78 ? 3.012 -14.828 -10.984 1 98.88 78 VAL A C 1
ATOM 617 O O . VAL A 1 78 ? 4.211 -15.109 -10.891 1 98.88 78 VAL A O 1
ATOM 620 N N . SER A 1 79 ? 2.576 -13.688 -11.391 1 98.88 79 SER A N 1
ATOM 621 C CA . SER A 1 79 ? 3.414 -12.5 -11.547 1 98.88 79 SER A CA 1
ATOM 622 C C . SER A 1 79 ? 2.951 -11.375 -10.633 1 98.88 79 SER A C 1
ATOM 624 O O . SER A 1 79 ? 1.76 -11.062 -10.578 1 98.88 79 SER A O 1
ATOM 626 N N . VAL A 1 80 ? 3.844 -10.805 -9.844 1 98.88 80 VAL A N 1
ATOM 627 C CA . VAL A 1 80 ? 3.557 -9.703 -8.93 1 98.88 80 VAL A CA 1
ATOM 628 C C . VAL A 1 80 ? 4.652 -8.641 -9.039 1 98.88 80 VAL A C 1
ATOM 630 O O . VAL A 1 80 ? 5.754 -8.922 -9.516 1 98.88 80 VAL A O 1
ATOM 633 N N . PRO A 1 81 ? 4.371 -7.371 -8.664 1 98.75 81 PRO A N 1
ATOM 634 C CA . PRO A 1 81 ? 5.48 -6.426 -8.57 1 98.75 81 PRO A CA 1
ATOM 635 C C . PRO A 1 81 ? 6.57 -6.891 -7.609 1 98.75 81 PRO A C 1
ATOM 637 O O . PRO A 1 81 ? 6.273 -7.32 -6.488 1 98.75 81 PRO A O 1
ATOM 640 N N . ASP A 1 82 ? 7.797 -6.848 -8.047 1 98.75 82 ASP A N 1
ATOM 641 C CA . ASP A 1 82 ? 8.922 -7.254 -7.211 1 98.75 82 ASP A CA 1
ATOM 642 C C . ASP A 1 82 ? 9.383 -6.102 -6.32 1 98.75 82 ASP A C 1
ATOM 644 O O . ASP A 1 82 ? 10.086 -5.199 -6.777 1 98.75 82 ASP A O 1
ATOM 648 N N . ILE A 1 83 ? 9.117 -6.211 -5.02 1 98.75 83 ILE A N 1
ATOM 649 C CA . ILE A 1 83 ? 9.336 -5.055 -4.156 1 98.75 83 ILE A CA 1
ATOM 650 C C . ILE A 1 83 ? 10.828 -4.875 -3.906 1 98.75 83 ILE A C 1
ATOM 652 O O . ILE A 1 83 ? 11.289 -3.764 -3.635 1 98.75 83 ILE A O 1
ATOM 656 N N . ASP A 1 84 ? 11.625 -5.961 -3.936 1 98.44 84 ASP A N 1
ATOM 657 C CA . ASP A 1 84 ? 13.07 -5.773 -3.822 1 98.44 84 ASP A CA 1
ATOM 658 C C . ASP A 1 84 ? 13.594 -4.875 -4.938 1 98.44 84 ASP A C 1
ATOM 660 O O . ASP A 1 84 ? 14.391 -3.963 -4.688 1 98.44 84 ASP A O 1
ATOM 664 N N . ILE A 1 85 ? 13.102 -5.102 -6.121 1 98.12 85 ILE A N 1
ATOM 665 C CA . ILE A 1 85 ? 13.531 -4.328 -7.285 1 98.12 85 ILE A CA 1
ATOM 666 C C . ILE A 1 85 ? 12.961 -2.918 -7.207 1 98.12 85 ILE A C 1
ATOM 668 O O . ILE A 1 85 ? 13.68 -1.936 -7.41 1 98.12 85 ILE A O 1
ATOM 672 N N . LEU A 1 86 ? 11.766 -2.789 -6.863 1 98.56 86 LEU A N 1
ATOM 673 C CA . LEU A 1 86 ? 11.094 -1.497 -6.883 1 98.56 86 LEU A CA 1
ATOM 674 C C . LEU A 1 86 ? 11.617 -0.588 -5.777 1 98.56 86 LEU A C 1
ATOM 676 O O . LEU A 1 86 ? 11.812 0.611 -5.992 1 98.56 86 LEU A O 1
ATOM 680 N N . PHE A 1 87 ? 11.812 -1.18 -4.559 1 98.81 87 PHE A N 1
ATOM 681 C CA . PHE A 1 87 ? 12.383 -0.384 -3.482 1 98.81 87 PHE A CA 1
ATOM 682 C C . PHE A 1 87 ? 13.781 0.103 -3.854 1 98.81 87 PHE A C 1
ATOM 684 O O . PHE A 1 87 ? 14.117 1.269 -3.633 1 98.81 87 PHE A O 1
ATOM 691 N N . LYS A 1 88 ? 14.602 -0.762 -4.406 1 98.12 88 LYS A N 1
ATOM 692 C CA . LYS A 1 88 ? 15.945 -0.381 -4.832 1 98.12 88 LYS A CA 1
ATOM 693 C C . LYS A 1 88 ? 15.898 0.738 -5.867 1 98.12 88 LYS A C 1
ATOM 695 O O . LYS A 1 88 ? 16.625 1.73 -5.75 1 98.12 88 LYS A O 1
ATOM 700 N N . PHE A 1 89 ? 15.047 0.527 -6.824 1 97.5 89 PHE A N 1
ATOM 701 C CA . PHE A 1 89 ? 14.93 1.501 -7.902 1 97.5 89 PHE A CA 1
ATOM 702 C C . PHE A 1 89 ? 14.461 2.85 -7.367 1 97.5 89 PHE A C 1
ATOM 704 O O . PHE A 1 89 ? 15 3.893 -7.75 1 97.5 89 PHE A O 1
ATOM 711 N N . PHE A 1 90 ? 13.586 2.881 -6.477 1 98.31 90 PHE A N 1
ATOM 712 C CA . PHE A 1 90 ? 13.055 4.105 -5.891 1 98.31 90 PHE A CA 1
ATOM 713 C C . PHE A 1 90 ? 14.148 4.867 -5.145 1 98.31 90 PHE A C 1
ATOM 715 O O . PHE A 1 90 ? 14.188 6.098 -5.18 1 98.31 90 PHE A O 1
ATOM 722 N N . LEU A 1 91 ? 15.055 4.137 -4.508 1 97.94 91 LEU A N 1
ATOM 723 C CA . LEU A 1 91 ? 16.031 4.738 -3.613 1 97.94 91 LEU A CA 1
ATOM 724 C C . LEU A 1 91 ? 17.266 5.211 -4.391 1 97.94 91 LEU A C 1
ATOM 726 O O . LEU A 1 91 ? 18.078 5.969 -3.865 1 97.94 91 LEU A O 1
ATOM 730 N N . MET A 1 92 ? 17.375 4.82 -5.602 1 96.06 92 MET A N 1
ATOM 731 C CA . MET A 1 92 ? 18.547 5.199 -6.375 1 96.06 92 MET A CA 1
ATOM 732 C C . MET A 1 92 ? 18.406 6.617 -6.926 1 96.06 92 MET A C 1
ATOM 734 O O . MET A 1 92 ? 17.297 7.109 -7.098 1 96.06 92 MET A O 1
ATOM 738 N N . PRO A 1 93 ? 19.609 7.281 -7.16 1 94.69 93 PRO A N 1
ATOM 739 C CA . PRO A 1 93 ? 19.516 8.555 -7.887 1 94.69 93 PRO A CA 1
ATOM 740 C C . PRO A 1 93 ? 19.062 8.375 -9.336 1 94.69 93 PRO A C 1
ATOM 742 O O . PRO A 1 93 ? 19.594 7.527 -10.055 1 94.69 93 PRO A O 1
ATOM 745 N N . LEU A 1 94 ? 18.031 9.117 -9.727 1 94.62 94 LEU A N 1
ATOM 746 C CA . LEU A 1 94 ? 17.453 8.883 -11.039 1 94.62 94 LEU A CA 1
ATOM 747 C C . LEU A 1 94 ? 17.547 10.133 -11.914 1 94.62 94 LEU A C 1
ATOM 749 O O . LEU A 1 94 ? 16.922 10.195 -12.977 1 94.62 94 LEU A O 1
ATOM 753 N N . LYS A 1 95 ? 18.312 11.086 -11.5 1 92.88 95 LYS A N 1
ATOM 754 C CA . LYS A 1 95 ? 18.375 12.367 -12.195 1 92.88 95 LYS A CA 1
ATOM 755 C C . LYS A 1 95 ? 18.844 12.188 -13.633 1 92.88 95 LYS A C 1
ATOM 757 O O . LYS A 1 95 ? 18.219 12.703 -14.562 1 92.88 95 LYS A O 1
ATOM 762 N N . ASP A 1 96 ? 20.031 11.5 -13.805 1 91.12 96 ASP A N 1
ATOM 763 C CA . ASP A 1 96 ? 20.594 11.305 -15.141 1 91.12 96 ASP A CA 1
ATOM 764 C C . ASP A 1 96 ? 19.641 10.5 -16.016 1 91.12 96 ASP A C 1
ATOM 766 O O . ASP A 1 96 ? 19.453 10.812 -17.203 1 91.12 96 ASP A O 1
ATOM 770 N N . TYR A 1 97 ? 19.062 9.516 -15.414 1 89.81 97 TYR A N 1
ATOM 771 C CA . TYR A 1 97 ? 18.109 8.68 -16.125 1 89.81 97 TYR A CA 1
ATOM 772 C C . TYR A 1 97 ? 16.875 9.484 -16.531 1 89.81 97 TYR A C 1
ATOM 774 O O . TYR A 1 97 ? 16.422 9.391 -17.672 1 89.81 97 TYR A O 1
ATOM 782 N N . ALA A 1 98 ? 16.375 10.25 -15.641 1 92 98 ALA A N 1
ATOM 783 C CA . ALA A 1 98 ? 15.219 11.094 -15.883 1 92 98 ALA A CA 1
ATOM 784 C C . ALA A 1 98 ? 15.461 12.047 -17.047 1 92 98 ALA A C 1
ATOM 786 O O . ALA A 1 98 ? 14.602 12.195 -17.922 1 92 98 ALA A O 1
ATOM 787 N N . THR A 1 99 ? 16.562 12.641 -17.094 1 91.44 99 THR A N 1
ATOM 788 C CA . THR A 1 99 ? 16.922 13.562 -18.156 1 91.44 99 THR A CA 1
ATOM 789 C C . THR A 1 99 ? 16.922 12.844 -19.516 1 91.44 99 THR A C 1
ATOM 791 O O . THR A 1 99 ? 16.422 13.367 -20.5 1 91.44 99 THR A O 1
ATOM 794 N N . LYS A 1 100 ? 17.422 11.656 -19.531 1 92.44 100 LYS A N 1
ATOM 795 C CA . LYS A 1 100 ? 17.531 10.875 -20.766 1 92.44 100 LYS A CA 1
ATOM 796 C C . LYS A 1 100 ? 16.156 10.602 -21.359 1 92.44 100 LYS A C 1
ATOM 798 O O . LYS A 1 100 ? 16.016 10.547 -22.594 1 92.44 100 LYS A O 1
ATOM 803 N N . ILE A 1 101 ? 15.156 10.531 -20.5 1 92.75 101 ILE A N 1
ATOM 804 C CA . ILE A 1 101 ? 13.844 10.156 -21.016 1 92.75 101 ILE A CA 1
ATOM 805 C C . ILE A 1 101 ? 12.898 11.352 -20.938 1 92.75 101 ILE A C 1
ATOM 807 O O . ILE A 1 101 ? 11.68 11.188 -21 1 92.75 101 ILE A O 1
ATOM 811 N N . ASP A 1 102 ? 13.359 12.539 -20.719 1 94.62 102 ASP A N 1
ATOM 812 C CA . ASP A 1 102 ? 12.633 13.805 -20.703 1 94.62 102 ASP A CA 1
ATOM 813 C C . ASP A 1 102 ? 11.531 13.797 -19.641 1 94.62 102 ASP A C 1
ATOM 815 O O . ASP A 1 102 ? 10.375 14.078 -19.938 1 94.62 102 ASP A O 1
ATOM 819 N N . LYS A 1 103 ? 11.883 13.383 -18.406 1 96.12 103 LYS A N 1
ATOM 820 C CA . LYS A 1 103 ? 11.055 13.422 -17.203 1 96.12 103 LYS A CA 1
ATOM 821 C C . LYS A 1 103 ? 11.828 13.984 -16.016 1 96.12 103 LYS A C 1
ATOM 823 O O . LYS A 1 103 ? 13.055 14.133 -16.078 1 96.12 103 LYS A O 1
ATOM 828 N N . THR A 1 104 ? 11.102 14.352 -15.023 1 96.06 104 THR A N 1
ATOM 829 C CA . THR A 1 104 ? 11.758 14.703 -13.766 1 96.06 104 THR A CA 1
ATOM 830 C C . THR A 1 104 ? 11.953 13.469 -12.891 1 96.06 104 THR A C 1
ATOM 832 O O . THR A 1 104 ? 11.273 12.461 -13.078 1 96.06 104 THR A O 1
ATOM 835 N N . GLU A 1 105 ? 12.875 13.531 -11.977 1 96.31 105 GLU A N 1
ATOM 836 C CA . GLU A 1 105 ? 13.055 12.453 -11.008 1 96.31 105 GLU A CA 1
ATOM 837 C C . GLU A 1 105 ? 11.773 12.188 -10.227 1 96.31 105 GLU A C 1
ATOM 839 O O . GLU A 1 105 ? 11.422 11.039 -9.961 1 96.31 105 GLU A O 1
ATOM 844 N N . GLY A 1 106 ? 11.07 13.227 -9.898 1 96.38 106 GLY A N 1
ATOM 845 C CA . GLY A 1 106 ? 9.812 13.109 -9.172 1 96.38 106 GLY A CA 1
ATOM 846 C C . GLY A 1 106 ? 8.758 12.328 -9.93 1 96.38 106 GLY A C 1
ATOM 847 O O . GLY A 1 106 ? 8.031 11.523 -9.344 1 96.38 106 GLY A O 1
ATOM 848 N N . GLU A 1 107 ? 8.672 12.57 -11.18 1 97.06 107 GLU A N 1
ATOM 849 C CA . GLU A 1 107 ? 7.703 11.875 -12.016 1 97.06 107 GLU A CA 1
ATOM 850 C C . GLU A 1 107 ? 7.996 10.375 -12.078 1 97.06 107 GLU A C 1
ATOM 852 O O . GLU A 1 107 ? 7.078 9.555 -12.023 1 97.06 107 GLU A O 1
ATOM 857 N N . ILE A 1 108 ? 9.266 10.047 -12.195 1 97.31 108 ILE A N 1
ATOM 858 C CA . ILE A 1 108 ? 9.656 8.641 -12.25 1 97.31 108 ILE A CA 1
ATOM 859 C C . ILE A 1 108 ? 9.367 7.973 -10.906 1 97.31 108 ILE A C 1
ATOM 861 O O . ILE A 1 108 ? 8.773 6.891 -10.859 1 97.31 108 ILE A O 1
ATOM 865 N N . LYS A 1 109 ? 9.727 8.625 -9.852 1 98 109 LYS A N 1
ATOM 866 C CA . LYS A 1 109 ? 9.523 8.055 -8.523 1 98 109 LYS A CA 1
ATOM 867 C C . LYS A 1 109 ? 8.031 7.914 -8.211 1 98 109 LYS A C 1
ATOM 869 O O . LYS A 1 109 ? 7.617 6.953 -7.566 1 98 109 LYS A O 1
ATOM 874 N N . MET A 1 110 ? 7.262 8.852 -8.711 1 97.81 110 MET A N 1
ATOM 875 C CA . MET A 1 110 ? 5.816 8.734 -8.562 1 97.81 110 MET A CA 1
ATOM 876 C C . MET A 1 110 ? 5.293 7.508 -9.297 1 97.81 110 MET A C 1
ATOM 878 O O . MET A 1 110 ? 4.434 6.789 -8.789 1 97.81 110 MET A O 1
ATOM 882 N N . HIS A 1 111 ? 5.77 7.266 -10.469 1 97.5 111 HIS A N 1
ATOM 883 C CA . HIS A 1 111 ? 5.383 6.082 -11.227 1 97.5 111 HIS A CA 1
ATOM 884 C C . HIS A 1 111 ? 5.754 4.805 -10.484 1 97.5 111 HIS A C 1
ATOM 886 O O . HIS A 1 111 ? 4.969 3.855 -10.445 1 97.5 111 HIS A O 1
ATOM 892 N N . VAL A 1 112 ? 6.934 4.793 -9.859 1 98.06 112 VAL A N 1
ATOM 893 C CA . VAL A 1 112 ? 7.383 3.645 -9.078 1 98.06 112 VAL A CA 1
ATOM 894 C C . VAL A 1 112 ? 6.441 3.426 -7.898 1 98.06 112 VAL A C 1
ATOM 896 O O . VAL A 1 112 ? 6.043 2.293 -7.613 1 98.06 112 VAL A O 1
ATOM 899 N N . LEU A 1 113 ? 6.059 4.496 -7.281 1 98.5 113 LEU A N 1
ATOM 900 C CA . LEU A 1 113 ? 5.148 4.375 -6.148 1 98.5 113 LEU A CA 1
ATOM 901 C C . LEU A 1 113 ? 3.807 3.795 -6.586 1 98.5 113 LEU A C 1
ATOM 903 O O . LEU A 1 113 ? 3.176 3.045 -5.836 1 98.5 113 LEU A O 1
ATOM 907 N N . ARG A 1 114 ? 3.396 4.148 -7.762 1 98.25 114 ARG A N 1
ATOM 908 C CA . ARG A 1 114 ? 2.148 3.59 -8.273 1 98.25 114 ARG A CA 1
ATOM 909 C C . ARG A 1 114 ? 2.291 2.1 -8.562 1 98.25 114 ARG A C 1
ATOM 911 O O . ARG A 1 114 ? 1.323 1.344 -8.453 1 98.25 114 ARG A O 1
ATOM 918 N N . MET A 1 115 ? 3.5 1.663 -8.922 1 98.25 115 MET A N 1
ATOM 919 C CA . MET A 1 115 ? 3.752 0.236 -9.102 1 98.25 115 MET A CA 1
ATOM 920 C C . MET A 1 115 ? 3.789 -0.484 -7.758 1 98.25 115 MET A C 1
ATOM 922 O O . MET A 1 115 ? 3.488 -1.676 -7.68 1 98.25 115 MET A O 1
ATOM 926 N N . ILE A 1 116 ? 4.113 0.233 -6.68 1 98.75 116 ILE A N 1
ATOM 927 C CA . ILE A 1 116 ? 4.238 -0.351 -5.348 1 98.75 116 ILE A CA 1
ATOM 928 C C . ILE A 1 116 ? 2.877 -0.365 -4.66 1 98.75 116 ILE A C 1
ATOM 930 O O . ILE A 1 116 ? 2.48 -1.377 -4.078 1 98.75 116 ILE A O 1
ATOM 934 N N . PHE A 1 117 ? 2.072 0.699 -4.742 1 98.81 117 PHE A N 1
ATOM 935 C CA . PHE A 1 117 ? 0.858 0.854 -3.949 1 98.81 117 PHE A CA 1
ATOM 936 C C . PHE A 1 117 ? -0.382 0.663 -4.816 1 98.81 117 PHE A C 1
ATOM 938 O O . PHE A 1 117 ? -1.5 0.594 -4.301 1 98.81 117 PHE A O 1
ATOM 945 N N . GLY A 1 118 ? -0.193 0.528 -6.129 1 98.44 118 GLY A N 1
ATOM 946 C CA . GLY A 1 118 ? -1.302 0.491 -7.07 1 98.44 118 GLY A CA 1
ATOM 947 C C . GLY A 1 118 ? -1.549 1.822 -7.754 1 98.44 118 GLY A C 1
ATOM 948 O O . GLY A 1 118 ? -1.312 2.881 -7.168 1 98.44 118 GLY A O 1
ATOM 949 N N . GLY A 1 119 ? -2.031 1.714 -8.945 1 97.88 119 GLY A N 1
ATOM 950 C CA . GLY A 1 119 ? -2.389 2.922 -9.672 1 97.88 119 GLY A CA 1
ATOM 951 C C . GLY A 1 119 ? -3.652 3.58 -9.148 1 97.88 119 GLY A C 1
ATOM 952 O O . GLY A 1 119 ? -3.852 4.785 -9.328 1 97.88 119 GLY A O 1
ATOM 953 N N . GLN A 1 120 ? -4.5 2.777 -8.547 1 98.19 120 GLN A N 1
ATOM 954 C CA . GLN A 1 120 ? -5.734 3.232 -7.914 1 98.19 120 GLN A CA 1
ATOM 955 C C . GLN A 1 120 ? -6.66 3.898 -8.93 1 98.19 120 GLN A C 1
ATOM 957 O O . GLN A 1 120 ? -7.203 4.973 -8.672 1 98.19 120 GLN A O 1
ATOM 962 N N . THR A 1 121 ? -6.746 3.336 -10.086 1 96.75 121 THR A N 1
ATOM 963 C CA . THR A 1 121 ? -7.535 3.869 -11.195 1 96.75 121 THR A CA 1
ATOM 964 C C . THR A 1 121 ? -9 3.451 -11.062 1 96.75 121 THR A C 1
ATOM 966 O O . THR A 1 121 ? -9.875 4.043 -11.695 1 96.75 121 THR A O 1
ATOM 969 N N . ASP A 1 122 ? -9.281 2.422 -10.344 1 95.94 122 ASP A N 1
ATOM 970 C CA . ASP A 1 122 ? -10.625 1.958 -10 1 95.94 122 ASP A CA 1
ATOM 971 C C . ASP A 1 122 ? -10.641 1.296 -8.625 1 95.94 122 ASP A C 1
ATOM 973 O O . ASP A 1 122 ? -9.641 1.32 -7.906 1 95.94 122 ASP A O 1
ATOM 977 N N . ASP A 1 123 ? -11.727 0.646 -8.242 1 95.5 123 ASP A N 1
ATOM 978 C CA . ASP A 1 123 ? -11.93 0.184 -6.871 1 95.5 123 ASP A CA 1
ATOM 979 C C . ASP A 1 123 ? -11.102 -1.069 -6.59 1 95.5 123 ASP A C 1
ATOM 981 O O . ASP A 1 123 ? -10.977 -1.494 -5.441 1 95.5 123 ASP A O 1
ATOM 985 N N . TYR A 1 124 ? -10.445 -1.6 -7.566 1 96.56 124 TYR A N 1
ATOM 986 C CA . TYR A 1 124 ? -9.758 -2.877 -7.41 1 96.56 124 TYR A CA 1
ATOM 987 C C . TYR A 1 124 ? -8.266 -2.727 -7.672 1 96.56 124 TYR A C 1
ATOM 989 O O . TYR A 1 124 ? -7.527 -3.715 -7.672 1 96.56 124 TYR A O 1
ATOM 997 N N . ASP A 1 125 ? -7.809 -1.491 -7.891 1 97.69 125 ASP A N 1
ATOM 998 C CA . ASP A 1 125 ? -6.434 -1.227 -8.297 1 97.69 125 ASP A CA 1
ATOM 999 C C . ASP A 1 125 ? -5.609 -0.698 -7.125 1 97.69 125 ASP A C 1
ATOM 1001 O O . ASP A 1 125 ? -4.945 0.336 -7.242 1 97.69 125 ASP A O 1
ATOM 1005 N N . PHE A 1 126 ? -5.715 -1.357 -5.965 1 98.5 126 PHE A N 1
ATOM 1006 C CA . PHE A 1 126 ? -4.91 -1.09 -4.777 1 98.5 126 PHE A CA 1
ATOM 1007 C C . PHE A 1 126 ? -4.039 -2.293 -4.434 1 98.5 126 PHE A C 1
ATOM 1009 O O . PHE A 1 126 ? -4.492 -3.436 -4.504 1 98.5 126 PHE A O 1
ATOM 1016 N N . HIS A 1 127 ? -2.801 -2.016 -4.113 1 98.81 127 HIS A N 1
ATOM 1017 C CA . HIS A 1 127 ? -1.928 -3.084 -3.643 1 98.81 127 HIS A CA 1
ATOM 1018 C C . HIS A 1 127 ? -1.902 -3.143 -2.119 1 98.81 127 HIS A C 1
ATOM 1020 O O . HIS A 1 127 ? -1.685 -2.125 -1.457 1 98.81 127 HIS A O 1
ATOM 1026 N N . TYR A 1 128 ? -2.113 -4.34 -1.604 1 98.44 128 TYR A N 1
ATOM 1027 C CA . TYR A 1 128 ? -2.293 -4.465 -0.163 1 98.44 128 TYR A CA 1
ATOM 1028 C C . TYR A 1 128 ? -1.103 -5.172 0.475 1 98.44 128 TYR A C 1
ATOM 1030 O O . TYR A 1 128 ? -0.997 -5.238 1.701 1 98.44 128 TYR A O 1
ATOM 1038 N N . PHE A 1 129 ? -0.223 -5.641 -0.402 1 98.25 129 PHE A N 1
ATOM 1039 C CA . PHE A 1 129 ? 0.957 -6.336 0.099 1 98.25 129 PHE A CA 1
ATOM 1040 C C . PHE A 1 129 ? 2.115 -6.211 -0.884 1 98.25 129 PHE A C 1
ATOM 1042 O O . PHE A 1 129 ? 1.902 -6.004 -2.08 1 98.25 129 PHE A O 1
ATOM 1049 N N . GLY A 1 130 ? 3.334 -6.27 -0.38 1 98.62 130 GLY A N 1
ATOM 1050 C CA . GLY A 1 130 ? 4.543 -6.32 -1.185 1 98.62 130 GLY A CA 1
ATOM 1051 C C . GLY A 1 130 ? 5.18 -7.695 -1.225 1 98.62 130 GLY A C 1
ATOM 1052 O O . GLY A 1 130 ? 5.457 -8.289 -0.179 1 98.62 130 GLY A O 1
ATOM 1053 N N . TRP A 1 131 ? 5.453 -8.125 -2.418 1 98.81 131 TRP A N 1
ATOM 1054 C CA . TRP A 1 131 ? 5.977 -9.477 -2.566 1 98.81 131 TRP A CA 1
ATOM 1055 C C . TRP A 1 131 ? 7.422 -9.453 -3.049 1 98.81 131 TRP A C 1
ATOM 1057 O O . TRP A 1 131 ? 7.789 -8.641 -3.896 1 98.81 131 TRP A O 1
ATOM 1067 N N . ASN A 1 132 ? 8.203 -10.219 -2.502 1 98.5 132 ASN A N 1
ATOM 1068 C CA . ASN A 1 132 ? 9.453 -10.703 -3.084 1 98.5 132 ASN A CA 1
ATOM 1069 C C . ASN A 1 132 ? 9.5 -12.227 -3.113 1 98.5 132 ASN A C 1
ATOM 1071 O O . ASN A 1 132 ? 8.531 -12.891 -2.744 1 98.5 132 ASN A O 1
ATOM 1075 N N . PHE A 1 133 ? 10.562 -12.773 -3.672 1 98.69 133 PHE A N 1
ATOM 1076 C CA . PHE A 1 133 ? 10.562 -14.211 -3.896 1 98.69 133 PHE A CA 1
ATOM 1077 C C . PHE A 1 133 ? 10.453 -14.969 -2.578 1 98.69 133 PHE A C 1
ATOM 1079 O O . PHE A 1 133 ? 9.742 -15.977 -2.492 1 98.69 133 PHE A O 1
ATOM 1086 N N . GLY A 1 134 ? 11.148 -14.477 -1.526 1 98.19 134 GLY A N 1
ATOM 1087 C CA . GLY A 1 134 ? 11.094 -15.148 -0.236 1 98.19 134 GLY A CA 1
ATOM 1088 C C . GLY A 1 134 ? 9.688 -15.227 0.337 1 98.19 134 GLY A C 1
ATOM 1089 O O . GLY A 1 134 ? 9.242 -16.297 0.768 1 98.19 134 GLY A O 1
ATOM 1090 N N . PHE A 1 135 ? 8.961 -14.18 0.342 1 98.69 135 PHE A N 1
ATOM 1091 C CA . PHE A 1 135 ? 7.613 -14.125 0.886 1 98.69 135 PHE A CA 1
ATOM 1092 C C . PHE A 1 135 ? 6.652 -14.953 0.04 1 98.69 135 PHE A C 1
ATOM 1094 O O . PHE A 1 135 ? 5.828 -15.695 0.576 1 98.69 135 PHE A O 1
ATOM 1101 N N . LEU A 1 136 ? 6.766 -14.789 -1.282 1 98.88 136 LEU A N 1
ATOM 1102 C CA . LEU A 1 136 ? 5.867 -15.516 -2.174 1 98.88 136 LEU A CA 1
ATOM 1103 C C . LEU A 1 136 ? 6.094 -17.016 -2.068 1 98.88 136 LEU A C 1
ATOM 1105 O O . LEU A 1 136 ? 5.137 -17.797 -1.96 1 98.88 136 LEU A O 1
ATOM 1109 N N . LYS A 1 137 ? 7.344 -17.422 -2.082 1 98.81 137 LYS A N 1
ATOM 1110 C CA . LYS A 1 137 ? 7.672 -18.844 -1.952 1 98.81 137 LYS A CA 1
ATOM 1111 C C . LYS A 1 137 ? 7.137 -19.406 -0.643 1 98.81 137 LYS A C 1
ATOM 1113 O O . LYS A 1 137 ? 6.547 -20.5 -0.627 1 98.81 137 LYS A O 1
ATOM 1118 N N . SER A 1 138 ? 7.352 -18.703 0.443 1 98.62 138 SER A N 1
ATOM 1119 C CA . SER A 1 138 ? 6.875 -19.156 1.748 1 98.62 138 SER A CA 1
ATOM 1120 C C . SER A 1 138 ? 5.363 -19.344 1.749 1 98.62 138 SER A C 1
ATOM 1122 O O . SER A 1 138 ? 4.855 -20.344 2.254 1 98.62 138 SER A O 1
ATOM 1124 N N . ALA A 1 139 ? 4.625 -18.406 1.179 1 98.81 139 ALA A N 1
ATOM 1125 C CA . ALA A 1 139 ? 3.166 -18.5 1.125 1 98.81 139 ALA A CA 1
ATOM 1126 C C . ALA A 1 139 ? 2.717 -19.672 0.27 1 98.81 139 ALA A C 1
ATOM 1128 O O . ALA A 1 139 ? 1.779 -20.391 0.632 1 98.81 139 ALA A O 1
ATOM 1129 N N . LEU A 1 140 ? 3.385 -19.828 -0.876 1 98.94 140 LEU A N 1
ATOM 1130 C CA . LEU A 1 140 ? 3.062 -20.938 -1.771 1 98.94 140 LEU A CA 1
ATOM 1131 C C . LEU A 1 140 ? 3.332 -22.266 -1.094 1 98.94 140 LEU A C 1
ATOM 1133 O O . LEU A 1 140 ? 2.51 -23.188 -1.174 1 98.94 140 LEU A O 1
ATOM 1137 N N . GLU A 1 141 ? 4.457 -22.375 -0.38 1 98.88 141 GLU A N 1
ATOM 1138 C CA . GLU A 1 141 ? 4.789 -23.594 0.335 1 98.88 141 GLU A CA 1
ATOM 1139 C C . GLU A 1 141 ? 3.762 -23.906 1.423 1 98.88 141 GLU A C 1
ATOM 1141 O O . GLU A 1 141 ? 3.344 -25.047 1.59 1 98.88 141 GLU A O 1
ATOM 1146 N N . LYS A 1 142 ? 3.303 -22.938 2.078 1 98.69 142 LYS A N 1
ATOM 1147 C CA . LYS A 1 142 ? 2.334 -23.094 3.16 1 98.69 142 LYS A CA 1
ATOM 1148 C C . LYS A 1 142 ? 0.995 -23.594 2.631 1 98.69 142 LYS A C 1
ATOM 1150 O O . LYS A 1 142 ? 0.181 -24.125 3.391 1 98.69 142 LYS A O 1
ATOM 1155 N N . THR A 1 143 ? 0.756 -23.375 1.363 1 98.75 143 THR A N 1
ATOM 1156 C CA . THR A 1 143 ? -0.52 -23.766 0.776 1 98.75 143 THR A CA 1
ATOM 1157 C C . THR A 1 143 ? -0.337 -24.938 -0.172 1 98.75 143 THR A C 1
ATOM 1159 O O . THR A 1 143 ? -1.093 -25.094 -1.134 1 98.75 143 THR A O 1
ATOM 1162 N N . LYS A 1 144 ? 0.743 -25.672 -0.021 1 98.56 144 LYS A N 1
ATOM 1163 C CA . LYS A 1 144 ? 0.966 -27.031 -0.542 1 98.56 144 LYS A CA 1
ATOM 1164 C C . LYS A 1 144 ? 1.402 -26.984 -2.004 1 98.56 144 LYS A C 1
ATOM 1166 O O . LYS A 1 144 ? 1.256 -27.969 -2.73 1 98.56 144 LYS A O 1
ATOM 1171 N N . PHE A 1 145 ? 1.847 -25.844 -2.447 1 98.94 145 PHE A N 1
ATOM 1172 C CA . PHE A 1 145 ? 2.52 -25.828 -3.74 1 98.94 145 PHE A CA 1
ATOM 1173 C C . PHE A 1 145 ? 3.934 -26.391 -3.625 1 98.94 145 PHE A C 1
ATOM 1175 O O . PHE A 1 145 ? 4.555 -26.297 -2.564 1 98.94 145 PHE A O 1
ATOM 1182 N N . THR A 1 146 ? 4.359 -26.953 -4.688 1 98.5 146 THR A N 1
ATOM 1183 C CA . THR A 1 146 ? 5.703 -27.5 -4.777 1 98.5 146 THR A CA 1
ATOM 1184 C C . THR A 1 146 ? 6.391 -27.062 -6.062 1 98.5 146 THR A C 1
ATOM 1186 O O . THR A 1 146 ? 5.777 -26.391 -6.906 1 98.5 146 THR A O 1
ATOM 1189 N N . LYS A 1 147 ? 7.699 -27.359 -6.156 1 98.38 147 LYS A N 1
ATOM 1190 C CA . LYS A 1 147 ? 8.484 -27.016 -7.34 1 98.38 147 LYS A CA 1
ATOM 1191 C C . LYS A 1 147 ? 8.305 -25.547 -7.707 1 98.38 147 LYS A C 1
ATOM 1193 O O . LYS A 1 147 ? 7.961 -25.219 -8.844 1 98.38 147 LYS A O 1
ATOM 1198 N N . ILE A 1 148 ? 8.523 -24.719 -6.754 1 98.81 148 ILE A N 1
ATOM 1199 C CA . ILE A 1 148 ? 8.359 -23.281 -6.883 1 98.81 148 ILE A CA 1
ATOM 1200 C C . ILE A 1 148 ? 9.625 -22.672 -7.48 1 98.81 148 ILE A C 1
ATOM 1202 O O . ILE A 1 148 ? 10.695 -22.719 -6.875 1 98.81 148 ILE A O 1
ATOM 1206 N N . GLU A 1 149 ? 9.484 -22.031 -8.695 1 98.38 149 GLU A N 1
ATOM 1207 C CA . GLU A 1 149 ? 10.664 -21.562 -9.406 1 98.38 149 GLU A CA 1
ATOM 1208 C C . GLU A 1 149 ? 10.445 -20.141 -9.945 1 98.38 149 GLU A C 1
ATOM 1210 O O . GLU A 1 149 ? 9.383 -19.844 -10.484 1 98.38 149 GLU A O 1
ATOM 1215 N N . LYS A 1 150 ? 11.43 -19.406 -9.695 1 98.44 150 LYS A N 1
ATOM 1216 C CA . LYS A 1 150 ? 11.469 -18.109 -10.375 1 98.44 150 LYS A CA 1
ATOM 1217 C C . LYS A 1 150 ? 11.781 -18.281 -11.859 1 98.44 150 LYS A C 1
ATOM 1219 O O . LYS A 1 150 ? 12.648 -19.078 -12.227 1 98.44 150 LYS A O 1
ATOM 1224 N N . VAL A 1 151 ? 11.078 -17.516 -12.727 1 98.25 151 VAL A N 1
ATOM 1225 C CA . VAL A 1 151 ? 11.367 -17.547 -14.156 1 98.25 151 VAL A CA 1
ATOM 1226 C C . VAL A 1 151 ? 11.461 -16.125 -14.695 1 98.25 151 VAL A C 1
ATOM 1228 O O . VAL A 1 151 ? 10.945 -15.18 -14.086 1 98.25 151 VAL A O 1
ATOM 1231 N N . ILE A 1 152 ? 12.141 -15.945 -15.812 1 95.56 152 ILE A N 1
ATOM 1232 C CA . ILE A 1 152 ? 12.32 -14.633 -16.422 1 95.56 152 ILE A CA 1
ATOM 1233 C C . ILE A 1 152 ? 11.016 -14.18 -17.078 1 95.56 152 ILE A C 1
ATOM 1235 O O . ILE A 1 152 ? 10.633 -13.016 -16.969 1 95.56 152 ILE A O 1
ATOM 1239 N N . ASN A 1 153 ? 10.406 -15.047 -17.719 1 95.62 153 ASN A N 1
ATOM 1240 C CA . ASN A 1 153 ? 9.141 -14.844 -18.406 1 95.62 153 ASN A CA 1
ATOM 1241 C C . ASN A 1 153 ? 8.344 -16.141 -18.516 1 95.62 153 ASN A C 1
ATOM 1243 O O . ASN A 1 153 ? 8.906 -17.234 -18.391 1 95.62 153 ASN A O 1
ATOM 1247 N N . PHE A 1 154 ? 7.027 -15.969 -18.672 1 97.31 154 PHE A N 1
ATOM 1248 C CA . PHE A 1 154 ? 6.176 -17.141 -18.797 1 97.31 154 PHE A CA 1
ATOM 1249 C C . PHE A 1 154 ? 6.023 -17.547 -20.266 1 97.31 154 PHE A C 1
ATOM 1251 O O . PHE A 1 154 ? 5.742 -18.703 -20.562 1 97.31 154 PHE A O 1
ATOM 1258 N N . ASP A 1 155 ? 6.086 -16.609 -21.203 1 95.44 155 ASP A N 1
ATOM 1259 C CA . ASP A 1 155 ? 5.898 -16.781 -22.641 1 95.44 155 ASP A CA 1
ATOM 1260 C C . ASP A 1 155 ? 4.496 -17.297 -22.969 1 95.44 155 ASP A C 1
ATOM 1262 O O . ASP A 1 155 ? 4.324 -18.156 -23.828 1 95.44 155 ASP A O 1
ATOM 1266 N N . ILE A 1 156 ? 3.551 -16.859 -22.188 1 96.31 156 ILE A N 1
ATOM 1267 C CA . ILE A 1 156 ? 2.164 -17.266 -22.375 1 96.31 156 ILE A CA 1
ATOM 1268 C C . ILE A 1 156 ? 1.328 -16.078 -22.828 1 96.31 156 ILE A C 1
ATOM 1270 O O . ILE A 1 156 ? 0.596 -16.156 -23.812 1 96.31 156 ILE A O 1
ATOM 1274 N N . PHE A 1 157 ? 1.438 -14.945 -22.109 1 96.12 157 PHE A N 1
ATOM 1275 C CA . PHE A 1 157 ? 0.712 -13.727 -22.422 1 96.12 157 PHE A CA 1
ATOM 1276 C C . PHE A 1 157 ? 1.67 -12.547 -22.562 1 96.12 157 PHE A C 1
ATOM 1278 O O . PHE A 1 157 ? 2.715 -12.516 -21.906 1 96.12 157 PHE A O 1
ATOM 1285 N N . GLU A 1 158 ? 1.323 -11.609 -23.438 1 92.19 158 GLU A N 1
ATOM 1286 C CA . GLU A 1 158 ? 2.023 -10.328 -23.484 1 92.19 158 GLU A CA 1
ATOM 1287 C C . GLU A 1 158 ? 1.37 -9.312 -22.547 1 92.19 158 GLU A C 1
ATOM 1289 O O . GLU A 1 158 ? 0.385 -8.664 -22.922 1 92.19 158 GLU A O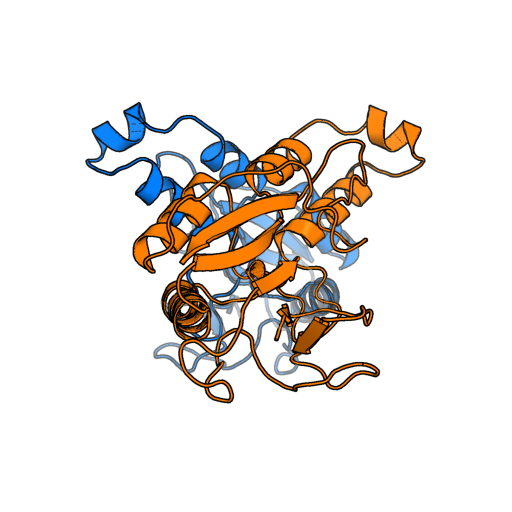 1
ATOM 1294 N N . ASP A 1 159 ? 1.886 -9.203 -21.359 1 94.75 159 ASP A N 1
ATOM 1295 C CA . ASP A 1 159 ? 1.308 -8.312 -20.344 1 94.75 159 ASP A CA 1
ATOM 1296 C C . ASP A 1 159 ? 2.385 -7.773 -19.406 1 94.75 159 ASP A C 1
ATOM 1298 O O . ASP A 1 159 ? 3.547 -7.645 -19.797 1 94.75 159 ASP A O 1
ATOM 1302 N N . THR A 1 160 ? 2.064 -7.336 -18.266 1 95.25 160 THR A N 1
ATOM 1303 C CA . THR A 1 160 ? 2.963 -6.621 -17.359 1 95.25 160 THR A CA 1
ATOM 1304 C C . THR A 1 160 ? 4.039 -7.555 -16.812 1 95.25 160 THR A C 1
ATOM 1306 O O . THR A 1 160 ? 5.078 -7.102 -16.328 1 95.25 160 THR A O 1
ATOM 1309 N N . SER A 1 161 ? 3.836 -8.859 -16.891 1 96.75 161 SER A N 1
ATOM 1310 C CA . SER A 1 161 ? 4.812 -9.812 -16.359 1 96.75 161 SER A CA 1
ATOM 1311 C C . SER A 1 161 ? 6.164 -9.648 -17.062 1 96.75 161 SER A C 1
ATOM 1313 O O . SER A 1 161 ? 7.199 -10.031 -16.516 1 96.75 161 SER A O 1
ATOM 1315 N N . SER A 1 162 ? 6.176 -9.07 -18.266 1 95.19 162 SER A N 1
ATOM 1316 C CA . SER A 1 162 ? 7.406 -8.891 -19.016 1 95.19 162 SER A CA 1
ATOM 1317 C C . SER A 1 162 ? 7.754 -7.41 -19.172 1 95.19 162 SER A C 1
ATOM 1319 O O . SER A 1 162 ? 8.648 -7.047 -19.938 1 95.19 162 SER A O 1
ATOM 1321 N N . TYR A 1 163 ? 7.031 -6.559 -18.469 1 94.62 163 TYR A N 1
ATOM 1322 C CA . TYR A 1 163 ? 7.141 -5.105 -18.562 1 94.62 163 TYR A CA 1
ATOM 1323 C C . TYR A 1 163 ? 8.477 -4.625 -18 1 94.62 163 TYR A C 1
ATOM 1325 O O . TYR A 1 163 ? 8.883 -5.039 -16.906 1 94.62 163 TYR A O 1
ATOM 1333 N N . LYS A 1 164 ? 9.289 -3.787 -18.781 1 94.88 164 LYS A N 1
ATOM 1334 C CA . LYS A 1 164 ? 10.57 -3.203 -18.422 1 94.88 164 LYS A CA 1
ATOM 1335 C C . LYS A 1 164 ? 10.586 -1.698 -18.672 1 94.88 164 LYS A C 1
ATOM 1337 O O . LYS A 1 164 ? 11.344 -1.216 -19.516 1 94.88 164 LYS A O 1
ATOM 1342 N N . PRO A 1 165 ? 9.812 -0.946 -17.891 1 90.25 165 PRO A N 1
ATOM 1343 C CA . PRO A 1 165 ? 9.648 0.474 -18.203 1 90.25 165 PRO A CA 1
ATOM 1344 C C . PRO A 1 165 ? 10.953 1.263 -18.078 1 90.25 165 PRO A C 1
ATOM 1346 O O . PRO A 1 165 ? 11.125 2.289 -18.734 1 90.25 165 PRO A O 1
ATOM 1349 N N . TYR A 1 166 ? 11.914 0.785 -17.359 1 90.25 166 TYR A N 1
ATOM 1350 C CA . TYR A 1 166 ? 13.164 1.509 -17.141 1 90.25 166 TYR A CA 1
ATOM 1351 C C . TYR A 1 166 ? 14.367 0.629 -17.453 1 90.25 166 TYR A C 1
ATOM 1353 O O . TYR A 1 166 ? 15.43 0.781 -16.859 1 90.25 166 TYR A O 1
ATOM 1361 N N . GLY A 1 167 ? 14.117 -0.347 -18.25 1 88.38 167 GLY A N 1
ATOM 1362 C CA . GLY A 1 167 ? 15.211 -1.168 -18.75 1 88.38 167 GLY A CA 1
ATOM 1363 C C . GLY A 1 167 ? 15.422 -2.439 -17.953 1 88.38 167 GLY A C 1
ATOM 1364 O O . GLY A 1 167 ? 16.25 -3.275 -18.312 1 88.38 167 GLY A O 1
ATOM 1365 N N . PHE A 1 168 ? 14.688 -2.562 -16.859 1 89.88 168 PHE A N 1
ATOM 1366 C CA . PHE A 1 168 ? 14.766 -3.791 -16.078 1 89.88 168 PHE A CA 1
ATOM 1367 C C . PHE A 1 168 ? 13.375 -4.332 -15.781 1 89.88 168 PHE A C 1
ATOM 1369 O O . PHE A 1 168 ? 12.406 -3.572 -15.727 1 89.88 168 PHE A O 1
ATOM 1376 N N . PRO A 1 169 ? 13.281 -5.656 -15.656 1 95.31 169 PRO A N 1
ATOM 1377 C CA . PRO A 1 169 ? 11.984 -6.234 -15.297 1 95.31 169 PRO A CA 1
ATOM 1378 C C . PRO A 1 169 ? 11.531 -5.848 -13.891 1 95.31 169 PRO A C 1
ATOM 1380 O O . PRO A 1 169 ? 12.328 -5.891 -12.953 1 95.31 169 PRO A O 1
ATOM 1383 N N . ILE A 1 170 ? 10.344 -5.5 -13.734 1 97.44 170 ILE A N 1
ATOM 1384 C CA . ILE A 1 170 ? 9.844 -5.023 -12.453 1 97.44 170 ILE A CA 1
ATOM 1385 C C . ILE A 1 170 ? 9.008 -6.117 -11.789 1 97.44 170 ILE A C 1
ATOM 1387 O O . ILE A 1 170 ? 8.625 -5.992 -10.617 1 97.44 170 ILE A O 1
ATOM 1391 N N . SER A 1 171 ? 8.703 -7.148 -12.531 1 98.56 171 SER A N 1
ATOM 1392 C CA . SER A 1 171 ? 7.805 -8.18 -12.031 1 98.56 171 SER A CA 1
ATOM 1393 C C . SER A 1 171 ? 8.586 -9.383 -11.516 1 98.56 171 SER A C 1
ATOM 1395 O O . SER A 1 171 ? 9.633 -9.734 -12.062 1 98.56 171 SER A O 1
ATOM 1397 N N . LEU A 1 172 ? 8.148 -9.93 -10.461 1 98.81 172 LEU A N 1
ATOM 1398 C CA . LEU A 1 172 ? 8.531 -11.25 -9.984 1 98.81 172 LEU A CA 1
ATOM 1399 C C . LEU A 1 172 ? 7.648 -12.328 -10.594 1 98.81 172 LEU A C 1
ATOM 1401 O O . LEU A 1 172 ? 6.438 -12.352 -10.359 1 98.81 172 LEU A O 1
ATOM 1405 N N . ASN A 1 173 ? 8.219 -13.141 -11.461 1 98.81 173 ASN A N 1
ATOM 1406 C CA . ASN A 1 173 ? 7.492 -14.219 -12.117 1 98.81 173 ASN A CA 1
ATOM 1407 C C . ASN A 1 173 ? 7.84 -15.578 -11.5 1 98.81 173 ASN A C 1
ATOM 1409 O O . ASN A 1 173 ? 9.008 -15.953 -11.438 1 98.81 173 ASN A O 1
ATOM 1413 N N . VAL A 1 174 ? 6.844 -16.328 -11.031 1 98.94 174 VAL A N 1
ATOM 1414 C CA . VAL A 1 174 ? 7.059 -17.594 -10.344 1 98.94 174 VAL A CA 1
ATOM 1415 C C . VAL A 1 174 ? 6.105 -18.656 -10.891 1 98.94 174 VAL A C 1
ATOM 1417 O O . VAL A 1 174 ? 4.926 -18.375 -11.117 1 98.94 174 VAL A O 1
ATOM 1420 N N . VAL A 1 175 ? 6.617 -19.812 -11.156 1 98.88 175 VAL A N 1
ATOM 1421 C CA . VAL A 1 175 ? 5.801 -20.969 -11.477 1 98.88 175 VAL A CA 1
ATOM 1422 C C . VAL A 1 175 ? 5.812 -21.953 -10.305 1 98.88 175 VAL A C 1
ATOM 1424 O O . VAL A 1 175 ? 6.867 -22.234 -9.727 1 98.88 175 VAL A O 1
ATOM 1427 N N . ALA A 1 176 ? 4.672 -22.391 -9.891 1 98.88 176 ALA A N 1
ATOM 1428 C CA . ALA A 1 176 ? 4.523 -23.359 -8.805 1 98.88 176 ALA A CA 1
ATOM 1429 C C . ALA A 1 176 ? 3.617 -24.516 -9.219 1 98.88 176 ALA A C 1
ATOM 1431 O O . ALA A 1 176 ? 2.719 -24.344 -10.047 1 98.88 176 ALA A O 1
ATOM 1432 N N . PHE A 1 177 ? 3.848 -25.656 -8.648 1 98.81 177 PHE A N 1
ATOM 1433 C CA . PHE A 1 177 ? 3.086 -26.844 -9.016 1 98.81 177 PHE A CA 1
ATOM 1434 C C . PHE A 1 177 ? 2.262 -27.344 -7.836 1 98.81 177 PHE A C 1
ATOM 1436 O O . PHE A 1 177 ? 2.68 -27.219 -6.684 1 98.81 177 PHE A O 1
ATOM 1443 N N . LYS A 1 178 ? 1.091 -27.797 -8.125 1 98.31 178 LYS A N 1
ATOM 1444 C CA . LYS A 1 178 ? 0.339 -28.562 -7.129 1 98.31 178 LYS A CA 1
ATOM 1445 C C . LYS A 1 178 ? 0.879 -29.984 -7.004 1 98.31 178 LYS A C 1
ATOM 1447 O O . LYS A 1 178 ? 1.096 -30.672 -8.008 1 98.31 178 LYS A O 1
ATOM 1452 N N . MET B 1 1 ? -10.062 26.172 18.406 1 95.25 1 MET B N 1
ATOM 1453 C CA . MET B 1 1 ? -9.906 24.812 18.906 1 95.25 1 MET B CA 1
ATOM 1454 C C . MET B 1 1 ? -8.711 24.125 18.25 1 95.25 1 MET B C 1
ATOM 1456 O O . MET B 1 1 ? -8.242 24.562 17.203 1 95.25 1 MET B O 1
ATOM 1460 N N . LYS B 1 2 ? -8.086 23.156 18.953 1 98.69 2 LYS B N 1
ATOM 1461 C CA . LYS B 1 2 ? -7.074 22.281 18.359 1 98.69 2 LYS B CA 1
ATOM 1462 C C . LYS B 1 2 ? -7.652 20.906 18.062 1 98.69 2 LYS B C 1
ATOM 1464 O O . LYS B 1 2 ? -8.453 20.375 18.828 1 98.69 2 LYS B O 1
ATOM 1469 N N . LEU B 1 3 ? -7.27 20.344 16.891 1 98.81 3 LEU B N 1
ATOM 1470 C CA . LEU B 1 3 ? -7.898 19.125 16.406 1 98.81 3 LEU B CA 1
ATOM 1471 C C . LEU B 1 3 ? -6.863 18.031 16.203 1 98.81 3 LEU B C 1
ATOM 1473 O O . LEU B 1 3 ? -5.855 18.234 15.523 1 98.81 3 LEU B O 1
ATOM 1477 N N . HIS B 1 4 ? -7.027 16.969 16.859 1 98.69 4 HIS B N 1
ATOM 1478 C CA . HIS B 1 4 ? -6.262 15.734 16.672 1 98.69 4 HIS B CA 1
ATOM 1479 C C . HIS B 1 4 ? -7.02 14.742 15.805 1 98.69 4 HIS B C 1
ATOM 1481 O O . HIS B 1 4 ? -7.984 14.125 16.25 1 98.69 4 HIS B O 1
ATOM 1487 N N . ILE B 1 5 ? -6.566 14.609 14.617 1 98.56 5 ILE B N 1
ATOM 1488 C CA . ILE B 1 5 ? -7.227 13.703 13.68 1 98.56 5 ILE B CA 1
ATOM 1489 C C . ILE B 1 5 ? -6.648 12.297 13.828 1 98.56 5 ILE B C 1
ATOM 1491 O O . ILE B 1 5 ? -5.438 12.102 13.711 1 98.56 5 ILE B O 1
ATOM 1495 N N . GLY B 1 6 ? -7.488 11.328 14.008 1 97.44 6 GLY B N 1
ATOM 1496 C CA . GLY B 1 6 ? -7.066 9.945 14.18 1 97.44 6 GLY B CA 1
ATOM 1497 C C . GLY B 1 6 ? -6.559 9.641 15.578 1 97.44 6 GLY B C 1
ATOM 1498 O O . GLY B 1 6 ? -5.93 8.609 15.805 1 97.44 6 GLY B O 1
ATOM 1499 N N . GLY B 1 7 ? -6.723 10.57 16.469 1 94.75 7 GLY B N 1
ATOM 1500 C CA . GLY B 1 7 ? -6.227 10.406 17.828 1 94.75 7 GLY B CA 1
ATOM 1501 C C . GLY B 1 7 ? -6.984 9.367 18.625 1 94.75 7 GLY B C 1
ATOM 1502 O O . GLY B 1 7 ? -8.125 9.031 18.281 1 94.75 7 GLY B O 1
ATOM 1503 N N . LYS B 1 8 ? -6.328 8.859 19.703 1 89.12 8 LYS B N 1
ATOM 1504 C CA . LYS B 1 8 ? -6.938 7.832 20.547 1 89.12 8 LYS B CA 1
ATOM 1505 C C . LYS B 1 8 ? -7.043 8.297 21.984 1 89.12 8 LYS B C 1
ATOM 1507 O O . LYS B 1 8 ? -7.898 7.824 22.734 1 89.12 8 LYS B O 1
ATOM 1512 N N . ILE B 1 9 ? -6.129 9.219 22.297 1 89.62 9 ILE B N 1
ATOM 1513 C CA . ILE B 1 9 ? -6.055 9.648 23.688 1 89.62 9 ILE B CA 1
ATOM 1514 C C . ILE B 1 9 ? -6.379 11.141 23.781 1 89.62 9 ILE B C 1
ATOM 1516 O O . ILE B 1 9 ? -5.754 11.961 23.109 1 89.62 9 ILE B O 1
ATOM 1520 N N . GLN B 1 10 ? -7.285 11.414 24.703 1 94 10 GLN B N 1
ATOM 1521 C CA . GLN B 1 10 ? -7.688 12.805 24.891 1 94 10 GLN B CA 1
ATOM 1522 C C . GLN B 1 10 ? -6.57 13.617 25.547 1 94 10 GLN B C 1
ATOM 1524 O O . GLN B 1 10 ? -5.828 13.102 26.375 1 94 10 GLN B O 1
ATOM 1529 N N . LYS B 1 11 ? -6.461 14.82 25.141 1 95.75 11 LYS B N 1
ATOM 1530 C CA . LYS B 1 11 ? -5.531 15.797 25.703 1 95.75 11 LYS B CA 1
ATOM 1531 C C . LYS B 1 11 ? -6.199 17.156 25.859 1 95.75 11 LYS B C 1
ATOM 1533 O O . LYS B 1 11 ? -6.938 17.609 24.984 1 95.75 11 LYS B O 1
ATOM 1538 N N . SER B 1 12 ? -5.941 17.766 27.062 1 96.06 12 SER B N 1
ATOM 1539 C CA . SER B 1 12 ? -6.531 19.078 27.344 1 96.06 12 SER B CA 1
ATOM 1540 C C . SER B 1 12 ? -6.23 20.062 26.234 1 96.06 12 SER B C 1
ATOM 1542 O O . SER B 1 12 ? -5.09 20.156 25.766 1 96.06 12 SER B O 1
ATOM 1544 N N . GLY B 1 13 ? -7.273 20.688 25.766 1 96.88 13 GLY B N 1
ATOM 1545 C CA . GLY B 1 13 ? -7.121 21.719 24.734 1 96.88 13 GLY B CA 1
ATOM 1546 C C . GLY B 1 13 ? -7.277 21.188 23.328 1 96.88 13 GLY B C 1
ATOM 1547 O O . GLY B 1 13 ? -7.332 21.953 22.375 1 96.88 13 GLY B O 1
ATOM 1548 N N . TRP B 1 14 ? -7.324 19.844 23.234 1 98.44 14 TRP B N 1
ATOM 1549 C CA . TRP B 1 14 ? -7.473 19.219 21.922 1 98.44 14 TRP B CA 1
ATOM 1550 C C . TRP B 1 14 ? -8.797 18.469 21.828 1 98.44 14 TRP B C 1
ATOM 1552 O O . TRP B 1 14 ? -9.25 17.859 22.797 1 98.44 14 TRP B O 1
ATOM 1562 N N . LYS B 1 15 ? -9.406 18.562 20.656 1 98.44 15 LYS B N 1
ATOM 1563 C CA . LYS B 1 15 ? -10.531 17.719 20.297 1 98.44 15 LYS B CA 1
ATOM 1564 C C . LYS B 1 15 ? -10.109 16.625 19.297 1 98.44 15 LYS B C 1
ATOM 1566 O O . LYS B 1 15 ? -9.227 16.859 18.469 1 98.44 15 LYS B O 1
ATOM 1571 N N . ILE B 1 16 ? -10.82 15.484 19.359 1 98.44 16 ILE B N 1
ATOM 1572 C CA . ILE B 1 16 ? -10.438 14.352 18.516 1 98.44 16 ILE B CA 1
ATOM 1573 C C . ILE B 1 16 ? -11.469 14.164 17.406 1 98.44 16 ILE B C 1
ATOM 1575 O O . ILE B 1 16 ? -12.672 14.125 17.656 1 98.44 16 ILE B O 1
ATOM 1579 N N . LEU B 1 17 ? -11.016 14.156 16.203 1 98.62 17 LEU B N 1
ATOM 1580 C CA . LEU B 1 17 ? -11.773 13.672 15.055 1 98.62 17 LEU B CA 1
ATOM 1581 C C . LEU B 1 17 ? -11.312 12.273 14.656 1 98.62 17 LEU B C 1
ATOM 1583 O O . LEU B 1 17 ? -10.109 12.023 14.516 1 98.62 17 LEU B O 1
ATOM 1587 N N . ASN B 1 18 ? -12.219 11.344 14.539 1 98.38 18 ASN B N 1
ATOM 1588 C CA . ASN B 1 18 ? -11.883 9.984 14.141 1 98.38 18 ASN B CA 1
ATOM 1589 C C . ASN B 1 18 ? -12.977 9.375 13.266 1 98.38 18 ASN B C 1
ATOM 1591 O O . ASN B 1 18 ? -14.156 9.664 13.445 1 98.38 18 ASN B O 1
ATOM 1595 N N . ILE B 1 19 ? -12.57 8.578 12.383 1 97.88 19 ILE B N 1
ATOM 1596 C CA . ILE B 1 19 ? -13.523 7.941 11.484 1 97.88 19 ILE B CA 1
ATOM 1597 C C . ILE B 1 19 ? -14.32 6.879 12.234 1 97.88 19 ILE B C 1
ATOM 1599 O O . ILE B 1 19 ? -15.469 6.594 11.891 1 97.88 19 ILE B O 1
ATOM 1603 N N . GLN B 1 20 ? -13.727 6.332 13.203 1 96.5 20 GLN B N 1
ATOM 1604 C CA . GLN B 1 20 ? -14.391 5.344 14.047 1 96.5 20 GLN B CA 1
ATOM 1605 C C . GLN B 1 20 ? -14.945 5.984 15.32 1 96.5 20 GLN B C 1
ATOM 1607 O O . GLN B 1 20 ? -14.305 6.855 15.914 1 96.5 20 GLN B O 1
ATOM 1612 N N . ASN B 1 21 ? -16.094 5.551 15.688 1 94.19 21 ASN B N 1
ATOM 1613 C CA . 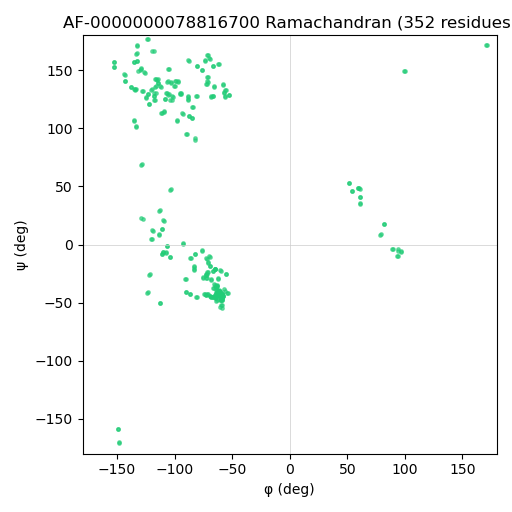ASN B 1 21 ? -16.719 6.035 16.906 1 94.19 21 ASN B CA 1
ATOM 1614 C C . ASN B 1 21 ? -16.188 5.305 18.141 1 94.19 21 ASN B C 1
ATOM 1616 O O . ASN B 1 21 ? -16.719 4.262 18.531 1 94.19 21 ASN B O 1
ATOM 1620 N N . LYS B 1 22 ? -15.133 5.855 18.766 1 93 22 LYS B N 1
ATOM 1621 C CA . LYS B 1 22 ? -14.547 5.254 19.953 1 93 22 LYS B CA 1
ATOM 1622 C C . LYS B 1 22 ? -14.617 6.211 21.141 1 93 22 LYS B C 1
ATOM 1624 O O . LYS B 1 22 ? -14.969 7.383 20.984 1 93 22 LYS B O 1
ATOM 1629 N N . ASP B 1 23 ? -14.383 5.676 22.25 1 93.81 23 ASP B N 1
ATOM 1630 C CA . ASP B 1 23 ? -14.383 6.504 23.453 1 93.81 23 ASP B CA 1
ATOM 1631 C C . ASP B 1 23 ? -13.406 7.668 23.328 1 93.81 23 ASP B C 1
ATOM 1633 O O . ASP B 1 23 ? -12.273 7.484 22.875 1 93.81 23 ASP B O 1
ATOM 1637 N N . GLY B 1 24 ? -13.844 8.836 23.672 1 94.94 24 GLY B N 1
ATOM 1638 C CA . GLY B 1 24 ? -12.969 10 23.672 1 94.94 24 GLY B CA 1
ATOM 1639 C C . GLY B 1 24 ? -13.023 10.797 22.375 1 94.94 24 GLY B C 1
ATOM 1640 O O . GLY B 1 24 ? -12.438 11.875 22.281 1 94.94 24 GLY B O 1
ATOM 1641 N N . VAL B 1 25 ? -13.773 10.242 21.422 1 97.5 25 VAL B N 1
ATOM 1642 C CA . VAL B 1 25 ? -13.891 10.906 20.125 1 97.5 25 VAL B CA 1
ATOM 1643 C C . VAL B 1 25 ? -14.922 12.031 20.219 1 97.5 25 VAL B C 1
ATOM 1645 O O . VAL B 1 25 ? -16.047 11.812 20.672 1 97.5 25 VAL B O 1
ATOM 1648 N N . ASP B 1 26 ? -14.539 13.219 19.797 1 98.12 26 ASP B N 1
ATOM 1649 C CA . ASP B 1 26 ? -15.422 14.383 19.844 1 98.12 26 ASP B CA 1
ATOM 1650 C C . ASP B 1 26 ? -16.219 14.523 18.562 1 98.12 26 ASP B C 1
ATOM 1652 O O . ASP B 1 26 ? -17.391 14.922 18.578 1 98.12 26 ASP B O 1
ATOM 1656 N N . PHE B 1 27 ? -15.594 14.289 17.406 1 98.31 27 PHE B N 1
ATOM 1657 C CA . PHE B 1 27 ? -16.203 14.383 16.094 1 98.31 27 PHE B CA 1
ATOM 1658 C C . PHE B 1 27 ? -15.969 13.102 15.289 1 98.31 27 PHE B C 1
ATOM 1660 O O . PHE B 1 27 ? -14.852 12.586 15.242 1 98.31 27 PHE B O 1
ATOM 1667 N N . ILE B 1 28 ? -17.031 12.609 14.719 1 98.19 28 ILE B N 1
ATOM 1668 C CA . ILE B 1 28 ? -16.906 11.469 13.82 1 98.19 28 ILE B CA 1
ATOM 1669 C C . ILE B 1 28 ? -16.797 11.953 12.383 1 98.19 28 ILE B C 1
ATOM 1671 O O . ILE B 1 28 ? -17.594 12.789 11.938 1 98.19 28 ILE B O 1
ATOM 1675 N N . GLY B 1 29 ? -15.789 11.445 11.695 1 97.88 29 GLY B N 1
ATOM 1676 C CA . GLY B 1 29 ? -15.625 11.859 10.305 1 97.88 29 GLY B CA 1
ATOM 1677 C C . GLY B 1 29 ? -14.328 11.383 9.688 1 97.88 29 GLY B C 1
ATOM 1678 O O . GLY B 1 29 ? -13.477 10.812 10.375 1 97.88 29 GLY B O 1
ATOM 1679 N N . ASP B 1 30 ? -14.266 11.609 8.422 1 98 30 ASP B N 1
ATOM 1680 C CA . ASP B 1 30 ? -13.117 11.266 7.594 1 98 30 ASP B CA 1
ATOM 1681 C C . ASP B 1 30 ? -12.234 12.492 7.336 1 98 30 ASP B C 1
ATOM 1683 O O . ASP B 1 30 ? -12.75 13.586 7.105 1 98 30 ASP B O 1
ATOM 1687 N N . ILE B 1 31 ? -10.914 12.297 7.449 1 98.56 31 ILE B N 1
ATOM 1688 C CA . ILE B 1 31 ? -9.984 13.406 7.23 1 98.56 31 ILE B CA 1
ATOM 1689 C C . ILE B 1 31 ? -10.234 14.016 5.852 1 98.56 31 ILE B C 1
ATOM 1691 O O . ILE B 1 31 ? -9.938 15.195 5.629 1 98.56 31 ILE B O 1
ATOM 1695 N N . SER B 1 32 ? -10.781 13.266 4.891 1 98.31 32 SER B N 1
ATOM 1696 C CA . SER B 1 32 ? -10.969 13.742 3.525 1 98.31 32 SER B CA 1
ATOM 1697 C C . SER B 1 32 ? -12.234 14.578 3.4 1 98.31 32 SER B C 1
ATOM 1699 O O . SER B 1 32 ? -12.508 15.156 2.344 1 98.31 32 SER B O 1
ATOM 1701 N N . ASP B 1 33 ? -13.023 14.633 4.379 1 98.31 33 ASP B N 1
ATOM 1702 C CA . ASP B 1 33 ? -14.234 15.438 4.426 1 98.31 33 ASP B CA 1
ATOM 1703 C C . ASP B 1 33 ? -14.336 16.203 5.75 1 98.31 33 ASP B C 1
ATOM 1705 O O . ASP B 1 33 ? -14.844 15.672 6.738 1 98.31 33 ASP B O 1
ATOM 1709 N N . LEU B 1 34 ? -14.016 17.438 5.742 1 98.69 34 LEU B N 1
ATOM 1710 C CA . LEU B 1 34 ? -14.023 18.281 6.93 1 98.69 34 LEU B CA 1
ATOM 1711 C C . LEU B 1 34 ? -15.102 19.344 6.832 1 98.69 34 LEU B C 1
ATOM 1713 O O . LEU B 1 34 ? -14.938 20.453 7.355 1 98.69 34 LEU B O 1
ATOM 1717 N N . SER B 1 35 ? -16.125 19 6.133 1 98.38 35 SER B N 1
ATOM 1718 C CA . SER B 1 35 ? -17.188 19.953 5.855 1 98.38 35 SER B CA 1
ATOM 1719 C C . SER B 1 35 ? -17.906 20.375 7.137 1 98.38 35 SER B C 1
ATOM 1721 O O . SER B 1 35 ? -18.594 21.391 7.16 1 98.38 35 SER B O 1
ATOM 1723 N N . GLN B 1 36 ? -17.812 19.609 8.164 1 98.44 36 GLN B N 1
ATOM 1724 C CA . GLN B 1 36 ? -18.484 19.922 9.414 1 98.44 36 GLN B CA 1
ATOM 1725 C C . GLN B 1 36 ? -17.812 21.094 10.133 1 98.44 36 GLN B C 1
ATOM 1727 O O . GLN B 1 36 ? -18.344 21.609 11.109 1 98.44 36 GLN B O 1
ATOM 1732 N N . PHE B 1 37 ? -16.641 21.438 9.672 1 98.75 37 PHE B N 1
ATOM 1733 C CA . PHE B 1 37 ? -15.93 22.562 10.273 1 98.75 37 PHE B CA 1
ATOM 1734 C C . PHE B 1 37 ? -15.977 23.781 9.367 1 98.75 37 PHE B C 1
ATOM 1736 O O . PHE B 1 37 ? -15.859 23.656 8.141 1 98.75 37 PHE B O 1
ATOM 1743 N N . GLU B 1 38 ? -16.141 24.938 9.922 1 98.69 38 GLU B N 1
ATOM 1744 C CA . GLU B 1 38 ? -16.141 26.188 9.188 1 98.69 38 GLU B CA 1
ATOM 1745 C C . GLU B 1 38 ? -14.734 26.578 8.742 1 98.69 38 GLU B C 1
ATOM 1747 O O . GLU B 1 38 ? -13.75 26.141 9.336 1 98.69 38 GLU B O 1
ATOM 1752 N N . ASP B 1 39 ? -14.688 27.422 7.723 1 98.75 39 ASP B N 1
ATOM 1753 C CA . ASP B 1 39 ? -13.406 27.969 7.301 1 98.75 39 ASP B CA 1
ATOM 1754 C C . ASP B 1 39 ? -12.719 28.703 8.445 1 98.75 39 ASP B C 1
ATOM 1756 O O . ASP B 1 39 ? -13.375 29.422 9.211 1 98.75 39 ASP B O 1
ATOM 1760 N N . GLU B 1 40 ? -11.422 28.5 8.562 1 98.69 40 GLU B N 1
ATOM 1761 C CA . GLU B 1 40 ? -10.594 29.234 9.508 1 98.69 40 GLU B CA 1
ATOM 1762 C C . GLU B 1 40 ? -11.148 29.141 10.93 1 98.69 40 GLU B C 1
ATOM 1764 O O . GLU B 1 40 ? -11.25 30.156 11.633 1 98.69 40 GLU B O 1
ATOM 1769 N N . SER B 1 41 ? -11.508 27.938 11.297 1 98.62 41 SER B N 1
ATOM 1770 C CA . SER B 1 41 ? -12.133 27.75 12.602 1 98.62 41 SER B CA 1
ATOM 1771 C C . SER B 1 41 ? -11.211 26.984 13.547 1 98.62 41 SER B C 1
ATOM 1773 O O . SER B 1 41 ? -11.477 26.906 14.75 1 98.62 41 SER B O 1
ATOM 1775 N N . ILE B 1 42 ? -10.094 26.453 13.07 1 98.81 42 ILE B N 1
ATOM 1776 C CA . ILE B 1 42 ? -9.234 25.578 13.852 1 98.81 42 ILE B CA 1
ATOM 1777 C C . ILE B 1 42 ? -7.84 26.188 13.961 1 98.81 42 ILE B C 1
ATOM 1779 O O . ILE B 1 42 ? -7.273 26.641 12.961 1 98.81 42 ILE B O 1
ATOM 1783 N N . ASN B 1 43 ? -7.297 26.203 15.133 1 98.81 43 ASN B N 1
ATOM 1784 C CA . ASN B 1 43 ? -6.008 26.844 15.391 1 98.81 43 ASN B CA 1
ATOM 1785 C C . ASN B 1 43 ? -4.848 25.938 14.977 1 98.81 43 ASN B C 1
ATOM 1787 O O . ASN B 1 43 ? -3.861 26.406 14.414 1 98.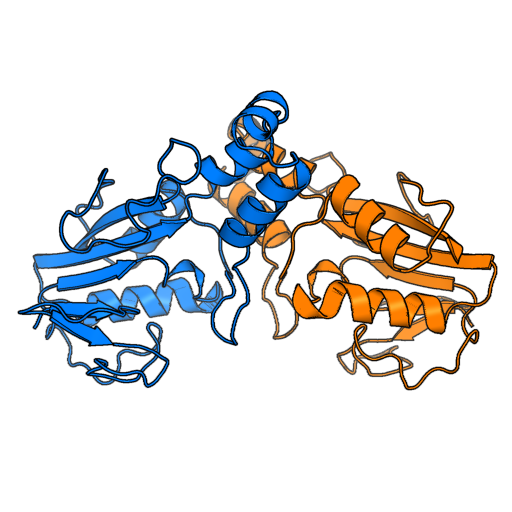81 43 ASN B O 1
ATOM 1791 N N . GLU B 1 44 ? -4.898 24.672 15.312 1 98.88 44 GLU B N 1
ATOM 1792 C CA . GLU B 1 44 ? -3.875 23.656 15.039 1 98.88 44 GLU B CA 1
ATOM 1793 C C . GLU B 1 44 ? -4.504 22.312 14.703 1 98.88 44 GLU B C 1
ATOM 1795 O O . GLU B 1 44 ? -5.516 21.938 15.289 1 98.88 44 GLU B O 1
ATOM 1800 N N . ILE B 1 45 ? -3.92 21.656 13.773 1 98.88 45 ILE B N 1
ATOM 1801 C CA . ILE B 1 45 ? -4.344 20.297 13.414 1 98.88 45 ILE B CA 1
ATOM 1802 C C . ILE B 1 45 ? -3.164 19.344 13.531 1 98.88 45 ILE B C 1
ATOM 1804 O O . ILE B 1 45 ? -2.059 19.641 13.078 1 98.88 45 ILE B O 1
ATOM 1808 N N . TYR B 1 46 ? -3.383 18.281 14.211 1 98.81 46 TYR B N 1
ATOM 1809 C CA . TYR B 1 46 ? -2.416 17.203 14.383 1 98.81 46 TYR B CA 1
ATOM 1810 C C . TYR B 1 46 ? -2.939 15.898 13.789 1 98.81 46 TYR B C 1
ATOM 1812 O O . TYR B 1 46 ? -4.059 15.477 14.094 1 98.81 46 TYR B O 1
ATOM 1820 N N . ALA B 1 47 ? -2.227 15.297 12.906 1 98.62 47 ALA B N 1
ATOM 1821 C CA . ALA B 1 47 ? -2.555 14 12.32 1 98.62 47 ALA B CA 1
ATOM 1822 C C . ALA B 1 47 ? -1.324 13.094 12.258 1 98.62 47 ALA B C 1
ATOM 1824 O O . ALA B 1 47 ? -0.426 13.32 11.445 1 98.62 47 ALA B O 1
ATOM 1825 N N . SER B 1 48 ? -1.271 12.125 13.078 1 98.19 48 SER B N 1
ATOM 1826 C CA . SER B 1 48 ? -0.171 11.164 13.125 1 98.19 48 SER B CA 1
ATOM 1827 C C . SER B 1 48 ? -0.614 9.797 12.625 1 98.19 48 SER B C 1
ATOM 1829 O O . SER B 1 48 ? -1.467 9.148 13.242 1 98.19 48 SER B O 1
ATOM 1831 N N . HIS B 1 49 ? 0.038 9.375 11.398 1 98 49 HIS B N 1
ATOM 1832 C CA . HIS B 1 49 ? -0.247 8.086 10.789 1 98 49 HIS B CA 1
ATOM 1833 C C . HIS B 1 49 ? -1.724 7.957 10.43 1 98 49 HIS B C 1
ATOM 1835 O O . HIS B 1 49 ? -2.369 6.969 10.773 1 98 49 HIS B O 1
ATOM 1841 N N . VAL B 1 50 ? -2.234 9 9.75 1 98.44 50 VAL B N 1
ATOM 1842 C CA . VAL B 1 50 ? -3.594 9.094 9.234 1 98.44 50 VAL B CA 1
ATOM 1843 C C . VAL B 1 50 ? -3.557 9.359 7.73 1 98.44 50 VAL B C 1
ATOM 1845 O O . VAL B 1 50 ? -4.266 8.703 6.965 1 98.44 50 VAL B O 1
ATOM 1848 N N . PHE B 1 51 ? -2.65 10.227 7.301 1 98.75 51 PHE B N 1
ATOM 1849 C CA . PHE B 1 51 ? -2.654 10.773 5.949 1 98.75 51 PHE B CA 1
ATOM 1850 C C . PHE B 1 51 ? -2.256 9.711 4.934 1 98.75 51 PHE B C 1
ATOM 1852 O O . PHE B 1 51 ? -2.641 9.789 3.766 1 98.75 51 PHE B O 1
ATOM 1859 N N . GLU B 1 52 ? -1.496 8.625 5.332 1 98.75 52 GLU B N 1
ATOM 1860 C CA . GLU B 1 52 ? -1.112 7.531 4.445 1 98.75 52 GLU B CA 1
ATOM 1861 C C . GLU B 1 52 ? -2.32 6.684 4.059 1 98.75 52 GLU B C 1
ATOM 1863 O O . GLU B 1 52 ? -2.246 5.871 3.137 1 98.75 52 GLU B O 1
ATOM 1868 N N . HIS B 1 53 ? -3.43 6.93 4.742 1 98.56 53 HIS B N 1
ATOM 1869 C CA . HIS B 1 53 ? -4.652 6.18 4.469 1 98.56 53 HIS B CA 1
ATOM 1870 C C . HIS B 1 53 ? -5.527 6.906 3.449 1 98.56 53 HIS B C 1
ATOM 1872 O O . HIS B 1 53 ? -6.617 6.441 3.119 1 98.56 53 HIS B O 1
ATOM 1878 N N . VAL B 1 54 ? -5.141 8.031 2.938 1 98.5 54 VAL B N 1
ATOM 1879 C CA . VAL B 1 54 ? -5.875 8.805 1.94 1 98.5 54 VAL B CA 1
ATOM 1880 C C . VAL B 1 54 ? -5.492 8.336 0.539 1 98.5 54 VAL B C 1
ATOM 1882 O O . VAL B 1 54 ? -4.312 8.352 0.173 1 98.5 54 VAL B O 1
ATOM 1885 N N . PRO B 1 55 ? -6.473 7.941 -0.272 1 98.25 55 PRO B N 1
ATOM 1886 C CA . PRO B 1 55 ? -6.172 7.531 -1.646 1 98.25 55 PRO B CA 1
ATOM 1887 C C . PRO B 1 55 ? -5.551 8.656 -2.473 1 98.25 55 PRO B C 1
ATOM 1889 O O . PRO B 1 55 ? -5.828 9.836 -2.227 1 98.25 55 PRO B O 1
ATOM 1892 N N . GLN B 1 56 ? -4.832 8.25 -3.451 1 98.06 56 GLN B N 1
ATOM 1893 C CA . GLN B 1 56 ? -4.051 9.172 -4.266 1 98.06 56 GLN B CA 1
ATOM 1894 C C . GLN B 1 56 ? -4.926 10.281 -4.832 1 98.06 56 GLN B C 1
ATOM 1896 O O . GLN B 1 56 ? -4.566 11.461 -4.77 1 98.06 56 GLN B O 1
ATOM 1901 N N . LYS B 1 57 ? -6.094 9.945 -5.289 1 97.75 57 LYS B N 1
ATOM 1902 C CA . LYS B 1 57 ? -6.965 10.906 -5.969 1 97.75 57 LYS B CA 1
ATOM 1903 C C . LYS B 1 57 ? -7.531 11.93 -4.988 1 97.75 57 LYS B C 1
ATOM 1905 O O . LYS B 1 57 ? -8.062 12.961 -5.395 1 97.75 57 LYS B O 1
ATOM 1910 N N . LYS B 1 58 ? -7.453 11.672 -3.723 1 98.5 58 LYS B N 1
ATOM 1911 C CA . LYS B 1 58 ? -8.078 12.531 -2.723 1 98.5 58 LYS B CA 1
ATOM 1912 C C . LYS B 1 58 ? -7.027 13.344 -1.966 1 98.5 58 LYS B C 1
ATOM 1914 O O . LYS B 1 58 ? -7.367 14.172 -1.118 1 98.5 58 LYS B O 1
ATOM 1919 N N . ILE B 1 59 ? -5.77 13.164 -2.26 1 98.69 59 ILE B N 1
ATOM 1920 C CA . ILE B 1 59 ? -4.672 13.758 -1.501 1 98.69 59 ILE B CA 1
ATOM 1921 C C . ILE B 1 59 ? -4.793 15.281 -1.521 1 98.69 59 ILE B C 1
ATOM 1923 O O . ILE B 1 59 ? -4.836 15.922 -0.467 1 98.69 59 ILE B O 1
ATOM 1927 N N . ILE B 1 60 ? -4.926 15.844 -2.684 1 98.81 60 ILE B N 1
ATOM 1928 C CA . ILE B 1 60 ? -4.906 17.297 -2.816 1 98.81 60 ILE B CA 1
ATOM 1929 C C . ILE B 1 60 ? -6.172 17.891 -2.201 1 98.81 60 ILE B C 1
ATOM 1931 O O . ILE B 1 60 ? -6.109 18.875 -1.464 1 98.81 60 ILE B O 1
ATOM 1935 N N . SER B 1 61 ? -7.328 17.281 -2.484 1 98.81 61 SER B N 1
ATOM 1936 C CA . SER B 1 61 ? -8.562 17.797 -1.914 1 98.81 61 SER B CA 1
ATOM 1937 C C . SER B 1 61 ? -8.562 17.688 -0.393 1 98.81 61 SER B C 1
ATOM 1939 O O . SER B 1 61 ? -9.094 18.562 0.297 1 98.81 61 SER B O 1
ATOM 1941 N N . THR B 1 62 ? -8.008 16.641 0.158 1 98.94 62 THR B N 1
ATOM 1942 C CA . THR B 1 62 ? -7.922 16.453 1.604 1 98.94 62 THR B CA 1
ATOM 1943 C C . THR B 1 62 ? -7.062 17.547 2.234 1 98.94 62 THR B C 1
ATOM 1945 O O . THR B 1 62 ? -7.484 18.203 3.188 1 98.94 62 THR B O 1
ATOM 1948 N N . LEU B 1 63 ? -5.887 17.812 1.661 1 98.94 63 LEU B N 1
ATOM 1949 C CA . LEU B 1 63 ? -4.984 18.828 2.182 1 98.94 63 LEU B CA 1
ATOM 1950 C C . LEU B 1 63 ? -5.594 20.219 2.027 1 98.94 63 LEU B C 1
ATOM 1952 O O . LEU B 1 63 ? -5.41 21.078 2.891 1 98.94 63 LEU B O 1
ATOM 1956 N N . SER B 1 64 ? -6.27 20.422 0.953 1 98.94 64 SER B N 1
ATOM 1957 C CA . SER B 1 64 ? -6.969 21.688 0.765 1 98.94 64 SER B CA 1
ATOM 1958 C C . SER B 1 64 ? -8.016 21.906 1.851 1 98.94 64 SER B C 1
ATOM 1960 O O . SER B 1 64 ? -8.188 23.031 2.34 1 98.94 64 SER B O 1
ATOM 1962 N N . GLY B 1 65 ? -8.734 20.812 2.191 1 98.94 65 GLY B N 1
ATOM 1963 C CA . GLY B 1 65 ? -9.695 20.891 3.283 1 98.94 65 GLY B CA 1
ATOM 1964 C C . GLY B 1 65 ? -9.055 21.234 4.617 1 98.94 65 GLY B C 1
ATOM 1965 O O . GLY B 1 65 ? -9.578 22.062 5.367 1 98.94 65 GLY B O 1
ATOM 1966 N N . ILE B 1 66 ? -7.93 20.609 4.926 1 98.94 66 ILE B N 1
ATOM 1967 C CA . ILE B 1 66 ? -7.195 20.891 6.152 1 98.94 66 ILE B CA 1
ATOM 1968 C C . ILE B 1 66 ? -6.773 22.359 6.176 1 98.94 66 ILE B C 1
ATOM 1970 O O . ILE B 1 66 ? -6.961 23.047 7.184 1 98.94 66 ILE B O 1
ATOM 1974 N N . ASN B 1 67 ? -6.199 22.812 5.031 1 98.94 67 ASN B N 1
ATOM 1975 C CA . ASN B 1 67 ? -5.805 24.203 4.938 1 98.94 67 ASN B CA 1
ATOM 1976 C C . ASN B 1 67 ? -6.996 25.141 5.141 1 98.94 67 ASN B C 1
ATOM 1978 O O . ASN B 1 67 ? -6.895 26.141 5.844 1 98.94 67 ASN B O 1
ATOM 1982 N N . ARG B 1 68 ? -8.117 24.812 4.543 1 98.88 68 ARG B N 1
ATOM 1983 C CA . ARG B 1 68 ? -9.32 25.641 4.602 1 98.88 68 ARG B CA 1
ATOM 1984 C C . ARG B 1 68 ? -9.758 25.844 6.047 1 98.88 68 ARG B C 1
ATOM 1986 O O . ARG B 1 68 ? -10.086 26.969 6.441 1 98.88 68 ARG B O 1
ATOM 1993 N N . VAL B 1 69 ? -9.766 24.828 6.824 1 98.88 69 VAL B N 1
ATOM 1994 C CA . VAL B 1 69 ? -10.359 24.906 8.156 1 98.88 69 VAL B CA 1
ATOM 1995 C C . VAL B 1 69 ? -9.352 25.5 9.133 1 98.88 69 VAL B C 1
ATOM 1997 O O . VAL B 1 69 ? -9.719 25.938 10.227 1 98.88 69 VAL B O 1
ATOM 2000 N N . LEU B 1 70 ? -8.062 25.5 8.82 1 98.88 70 LEU B N 1
ATOM 2001 C CA . LEU B 1 70 ? -7.039 26.125 9.656 1 98.88 70 LEU B CA 1
ATOM 2002 C C . LEU B 1 70 ? -7.141 27.641 9.602 1 98.88 70 LEU B C 1
ATOM 2004 O O . LEU B 1 70 ? -7.371 28.219 8.531 1 98.88 70 LEU B O 1
ATOM 2008 N N . LYS B 1 71 ? -6.957 28.281 10.711 1 98.81 71 LYS B N 1
ATOM 2009 C CA . LYS B 1 71 ? -6.816 29.734 10.734 1 98.81 71 LYS B CA 1
ATOM 2010 C C . LYS B 1 71 ? -5.531 30.172 10.039 1 98.81 71 LYS B C 1
ATOM 2012 O O . LYS B 1 71 ? -4.539 29.438 10.031 1 98.81 71 LYS B O 1
ATOM 2017 N N . THR B 1 72 ? -5.574 31.391 9.531 1 98.31 72 THR B N 1
ATOM 2018 C CA . THR B 1 72 ? -4.34 31.969 9.016 1 98.31 72 THR B CA 1
ATOM 2019 C C . THR B 1 72 ? -3.252 31.969 10.086 1 98.31 72 THR B C 1
ATOM 2021 O O . THR B 1 72 ? -3.492 32.406 11.219 1 98.31 72 THR B O 1
ATOM 2024 N N . GLY B 1 73 ? -2.154 31.453 9.789 1 98.25 73 GLY B N 1
ATOM 2025 C CA . GLY B 1 73 ? -1.079 31.344 10.766 1 98.25 73 GLY B CA 1
ATOM 2026 C C . GLY B 1 73 ? -1.13 30.047 11.57 1 98.25 73 GLY B C 1
ATOM 2027 O O . GLY B 1 73 ? -0.226 29.766 12.352 1 98.25 73 GLY B O 1
ATOM 2028 N N . GLY B 1 74 ? -2.225 29.234 11.312 1 98.75 74 GLY B N 1
ATOM 2029 C CA . GLY B 1 74 ? -2.371 27.969 12.008 1 98.75 74 GLY B CA 1
ATOM 2030 C C . GLY B 1 74 ? -1.377 26.922 11.562 1 98.75 74 GLY B C 1
ATOM 2031 O O . GLY B 1 74 ? -0.744 27.062 10.508 1 98.75 74 GLY B O 1
ATOM 2032 N N . LYS B 1 75 ? -1.187 25.859 12.359 1 98.81 75 LYS B N 1
ATOM 2033 C CA . LYS B 1 75 ? -0.181 24.828 12.117 1 98.81 75 LYS B CA 1
ATOM 2034 C C . LYS B 1 75 ? -0.833 23.484 11.812 1 98.81 75 LYS B C 1
ATOM 2036 O O . LYS B 1 75 ? -1.838 23.125 12.43 1 98.81 75 LYS B O 1
ATOM 2041 N N . PHE B 1 76 ? -0.265 22.875 10.891 1 98.94 76 PHE B N 1
ATOM 2042 C CA . PHE B 1 76 ? -0.575 21.484 10.609 1 98.94 76 PHE B CA 1
ATOM 2043 C C . PHE B 1 76 ? 0.607 20.594 10.953 1 98.94 76 PHE B C 1
ATOM 2045 O O . PHE B 1 76 ? 1.68 20.703 10.359 1 98.94 76 PHE B O 1
ATOM 2052 N N . TYR B 1 77 ? 0.461 19.703 12.008 1 98.94 77 TYR B N 1
ATOM 2053 C CA . TYR B 1 77 ? 1.422 18.672 12.383 1 98.94 77 TYR B CA 1
ATOM 2054 C C . TYR B 1 77 ? 1.077 17.344 11.719 1 98.94 77 TYR B C 1
ATOM 2056 O O . TYR B 1 77 ? 0.057 16.734 12.039 1 98.94 77 TYR B O 1
ATOM 2064 N N . VAL B 1 78 ? 1.938 16.922 10.812 1 98.94 78 VAL B N 1
ATOM 2065 C CA . VAL B 1 78 ? 1.627 15.68 10.094 1 98.94 78 VAL B CA 1
ATOM 2066 C C . VAL B 1 78 ? 2.785 14.695 10.242 1 98.94 78 VAL B C 1
ATOM 2068 O O . VAL B 1 78 ? 3.945 15.062 10.047 1 98.94 78 VAL B O 1
ATOM 2071 N N . SER B 1 79 ? 2.463 13.523 10.688 1 98.88 79 SER B N 1
ATOM 2072 C CA . SER B 1 79 ? 3.395 12.406 10.773 1 98.88 79 SER B CA 1
ATOM 2073 C C . SER B 1 79 ? 2.943 11.234 9.898 1 98.88 79 SER B C 1
ATOM 2075 O O . SER B 1 79 ? 1.778 10.836 9.945 1 98.88 79 SER B O 1
ATOM 2077 N N . VAL B 1 80 ? 3.811 10.734 9.039 1 98.88 80 VAL B N 1
ATOM 2078 C CA . VAL B 1 80 ? 3.531 9.609 8.156 1 98.88 80 VAL B CA 1
ATOM 2079 C C . VAL B 1 80 ? 4.707 8.633 8.164 1 98.88 80 VAL B C 1
ATOM 2081 O O . VAL B 1 80 ? 5.82 9 8.547 1 98.88 80 VAL B O 1
ATOM 2084 N N . PRO B 1 81 ? 4.488 7.352 7.812 1 98.81 81 PRO B N 1
ATOM 2085 C CA . PRO B 1 81 ? 5.656 6.484 7.621 1 98.81 81 PRO B CA 1
ATOM 2086 C C . PRO B 1 81 ? 6.625 7.023 6.574 1 98.81 81 PRO B C 1
ATOM 2088 O O . PRO B 1 81 ? 6.207 7.426 5.484 1 98.81 81 PRO B O 1
ATOM 2091 N N . ASP B 1 82 ? 7.883 7.07 6.918 1 98.75 82 ASP B N 1
ATOM 2092 C CA . ASP B 1 82 ? 8.906 7.551 5.992 1 98.75 82 ASP B CA 1
ATOM 2093 C C . ASP B 1 82 ? 9.375 6.434 5.066 1 98.75 82 ASP B C 1
ATOM 2095 O O . ASP B 1 82 ? 10.18 5.59 5.465 1 98.75 82 ASP B O 1
ATOM 2099 N N . ILE B 1 83 ? 9 6.512 3.785 1 98.75 83 ILE B N 1
ATOM 2100 C CA . ILE B 1 83 ? 9.234 5.371 2.908 1 98.75 83 ILE B CA 1
ATOM 2101 C C . ILE B 1 83 ? 10.719 5.305 2.541 1 98.75 83 ILE B C 1
ATOM 2103 O O . ILE B 1 83 ? 11.242 4.23 2.23 1 98.75 83 ILE B O 1
ATOM 2107 N N . ASP B 1 84 ? 11.43 6.449 2.516 1 98.5 84 ASP B N 1
ATOM 2108 C CA . ASP B 1 84 ? 12.875 6.367 2.291 1 98.5 84 ASP B CA 1
ATOM 2109 C C . ASP B 1 84 ? 13.547 5.512 3.361 1 98.5 84 ASP B C 1
ATOM 2111 O O . ASP B 1 84 ? 14.383 4.664 3.047 1 98.5 84 ASP B O 1
ATOM 2115 N N . ILE B 1 85 ? 13.133 5.711 4.578 1 98.25 85 ILE B N 1
ATOM 2116 C CA . ILE B 1 85 ? 13.711 4.977 5.703 1 98.25 85 ILE B CA 1
ATOM 2117 C C . ILE B 1 85 ? 13.242 3.525 5.668 1 98.25 85 ILE B C 1
ATOM 2119 O O . ILE B 1 85 ? 14.039 2.602 5.816 1 98.25 85 ILE B O 1
ATOM 2123 N N . LEU B 1 86 ? 12.039 3.303 5.414 1 98.62 86 LEU B N 1
ATOM 2124 C CA . LEU B 1 86 ? 11.469 1.963 5.488 1 98.62 86 LEU B CA 1
ATOM 2125 C C . LEU B 1 86 ? 11.969 1.092 4.34 1 98.62 86 LEU B C 1
ATOM 2127 O O . LEU B 1 86 ? 12.273 -0.088 4.535 1 98.62 86 LEU B O 1
ATOM 2131 N N . PHE B 1 87 ? 12.016 1.691 3.109 1 98.81 87 PHE B N 1
ATOM 2132 C CA . PHE B 1 87 ? 12.562 0.937 1.986 1 98.81 87 PHE B CA 1
ATOM 2133 C C . PHE B 1 87 ? 14.016 0.556 2.244 1 98.81 87 PHE B C 1
ATOM 2135 O O . PHE B 1 87 ? 14.414 -0.584 1.998 1 98.81 87 PHE B O 1
ATOM 2142 N N . LYS B 1 88 ? 14.812 1.489 2.734 1 98.25 88 LYS B N 1
ATOM 2143 C CA . LYS B 1 88 ? 16.203 1.212 3.047 1 98.25 88 LYS B CA 1
ATOM 2144 C C . LYS B 1 88 ? 16.328 0.094 4.078 1 98.25 88 LYS B C 1
ATOM 2146 O O . LYS B 1 88 ? 17.109 -0.841 3.898 1 98.25 88 LYS B O 1
ATOM 2151 N N . PHE B 1 89 ? 15.547 0.237 5.109 1 97.69 89 PHE B N 1
ATOM 2152 C CA . PHE B 1 89 ? 15.594 -0.742 6.188 1 97.69 89 PHE B CA 1
ATOM 2153 C C . PHE B 1 89 ? 15.195 -2.123 5.688 1 97.69 89 PHE B C 1
ATOM 2155 O O . PHE B 1 89 ? 15.836 -3.121 6.016 1 97.69 89 PHE B O 1
ATOM 2162 N N . PHE B 1 90 ? 14.242 -2.225 4.871 1 98.38 90 PHE B N 1
ATOM 2163 C CA . PHE B 1 90 ? 13.758 -3.486 4.324 1 98.38 90 PHE B CA 1
ATOM 2164 C C . PHE B 1 90 ? 14.836 -4.164 3.488 1 98.38 90 PHE B C 1
ATOM 2166 O O . PHE B 1 90 ? 14.969 -5.391 3.51 1 98.38 90 PHE B O 1
ATOM 2173 N N . LEU B 1 91 ? 15.625 -3.365 2.781 1 98 91 LEU B N 1
ATOM 2174 C CA . LEU B 1 91 ? 16.578 -3.895 1.806 1 98 91 LEU B CA 1
ATOM 2175 C C . LEU B 1 91 ? 17.891 -4.273 2.479 1 98 91 LEU B C 1
ATOM 2177 O O . LEU B 1 91 ? 18.719 -4.965 1.881 1 98 91 LEU B O 1
ATOM 2181 N N . MET B 1 92 ? 18.062 -3.883 3.684 1 96.19 92 MET B N 1
ATOM 2182 C CA . MET B 1 92 ? 19.328 -4.176 4.359 1 96.19 92 MET B CA 1
ATOM 2183 C C . MET B 1 92 ? 19.344 -5.605 4.891 1 96.19 92 MET B C 1
ATOM 2185 O O . MET B 1 92 ? 18.281 -6.191 5.133 1 96.19 92 MET B O 1
ATOM 2189 N N . PRO B 1 93 ? 20.594 -6.188 5.023 1 94.81 93 PRO B N 1
ATOM 2190 C CA . PRO B 1 93 ? 20.656 -7.461 5.738 1 94.81 93 PRO B CA 1
ATOM 2191 C C . PRO B 1 93 ? 20.312 -7.328 7.223 1 94.81 93 PRO B C 1
ATOM 2193 O O . PRO B 1 93 ? 20.844 -6.453 7.906 1 94.81 93 PRO B O 1
ATOM 2196 N N . LEU B 1 94 ? 19.375 -8.141 7.688 1 94.69 94 LEU B N 1
ATOM 2197 C CA . LEU B 1 94 ? 18.875 -7.945 9.047 1 94.69 94 LEU B CA 1
ATOM 2198 C C . LEU B 1 94 ? 19.141 -9.18 9.89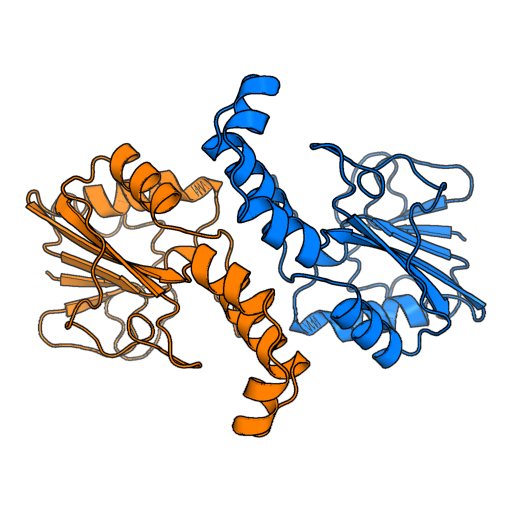8 1 94.69 94 LEU B C 1
ATOM 2200 O O . LEU B 1 94 ? 18.625 -9.297 11.016 1 94.69 94 LEU B O 1
ATOM 2204 N N . LYS B 1 95 ? 19.938 -10.078 9.422 1 93.06 95 LYS B N 1
ATOM 2205 C CA . LYS B 1 95 ? 20.172 -11.352 10.102 1 93.06 95 LYS B CA 1
ATOM 2206 C C . LYS B 1 95 ? 20.734 -11.133 11.508 1 93.06 95 LYS B C 1
ATOM 2208 O O . LYS B 1 95 ? 20.219 -11.688 12.477 1 93.06 95 LYS B O 1
ATOM 2213 N N . ASP B 1 96 ? 21.875 -10.352 11.578 1 91.31 96 ASP B N 1
ATOM 2214 C CA . ASP B 1 96 ? 22.516 -10.117 12.867 1 91.31 96 ASP B CA 1
ATOM 2215 C C . ASP B 1 96 ? 21.578 -9.375 13.82 1 91.31 96 ASP B C 1
ATOM 2217 O O . ASP B 1 96 ? 21.531 -9.695 15.008 1 91.31 96 ASP B O 1
ATOM 2221 N N . TYR B 1 97 ? 20.891 -8.438 13.258 1 90 97 TYR B N 1
ATOM 2222 C CA . TYR B 1 97 ? 19.922 -7.676 14.047 1 90 97 TYR B CA 1
ATOM 2223 C C . TYR B 1 97 ? 18.797 -8.57 14.555 1 90 97 TYR B C 1
ATOM 2225 O O . TYR B 1 97 ? 18.438 -8.508 15.734 1 90 97 TYR B O 1
ATOM 2233 N N . ALA B 1 98 ? 18.297 -9.383 13.711 1 92.19 98 ALA B N 1
ATOM 2234 C CA . ALA B 1 98 ? 17.234 -10.312 14.047 1 92.19 98 ALA B CA 1
ATOM 2235 C C . ALA B 1 98 ? 17.641 -11.234 15.188 1 92.19 98 ALA B C 1
ATOM 2237 O O . ALA B 1 98 ? 16.875 -11.445 16.141 1 92.19 98 ALA B O 1
ATOM 2238 N N . THR B 1 99 ? 18.797 -11.742 15.133 1 91.62 99 THR B N 1
ATOM 2239 C CA . THR B 1 99 ? 19.312 -12.617 16.172 1 91.62 99 THR B CA 1
ATOM 2240 C C . THR B 1 99 ? 19.359 -11.891 17.516 1 91.62 99 THR B C 1
ATOM 2242 O O . THR B 1 99 ? 18.984 -12.453 18.547 1 91.62 99 THR B O 1
ATOM 2245 N N . LYS B 1 100 ? 19.75 -10.68 17.5 1 92.62 100 LYS B N 1
ATOM 2246 C CA . LYS B 1 100 ? 19.906 -9.883 18.719 1 92.62 100 LYS B CA 1
ATOM 2247 C C . LYS B 1 100 ? 18.562 -9.711 19.438 1 92.62 100 LYS B C 1
ATOM 2249 O O . LYS B 1 100 ? 18.516 -9.656 20.656 1 92.62 100 LYS B O 1
ATOM 2254 N N . ILE B 1 101 ? 17.5 -9.711 18.641 1 92.94 101 ILE B N 1
ATOM 2255 C CA . ILE B 1 101 ? 16.203 -9.43 19.266 1 92.94 101 ILE B CA 1
ATOM 2256 C C . ILE B 1 101 ? 15.352 -10.695 19.266 1 92.94 101 ILE B C 1
ATOM 2258 O O . ILE B 1 101 ? 14.125 -10.625 19.422 1 92.94 101 ILE B O 1
ATOM 2262 N N . ASP B 1 102 ? 15.875 -11.852 19 1 94.75 102 ASP B N 1
ATOM 2263 C CA . ASP B 1 102 ? 15.25 -13.164 19.047 1 94.75 102 ASP B CA 1
ATOM 2264 C C . ASP B 1 102 ? 14.07 -13.25 18.078 1 94.75 102 ASP B C 1
ATOM 2266 O O . ASP B 1 102 ? 12.961 -13.609 18.469 1 94.75 102 ASP B O 1
ATOM 2270 N N . LYS B 1 103 ? 14.266 -12.805 16.812 1 96.31 103 LYS B N 1
ATOM 2271 C CA . LYS B 1 103 ? 13.344 -12.906 15.688 1 96.31 103 LYS B CA 1
ATOM 2272 C C . LYS B 1 103 ? 14.062 -13.422 14.445 1 96.31 103 LYS B C 1
ATOM 2274 O O . LYS B 1 103 ? 15.289 -13.469 14.406 1 96.31 103 LYS B O 1
ATOM 2279 N N . THR B 1 104 ? 13.281 -13.836 13.516 1 96.19 104 THR B N 1
ATOM 2280 C CA . THR B 1 104 ? 13.859 -14.148 12.211 1 96.19 104 THR B CA 1
ATOM 2281 C C . THR B 1 104 ? 13.898 -12.898 11.328 1 96.19 104 THR B C 1
ATOM 2283 O O . THR B 1 104 ? 13.164 -11.938 11.57 1 96.19 104 THR B O 1
ATOM 2286 N N . GLU B 1 105 ? 14.742 -12.898 10.344 1 96.44 105 GLU B N 1
ATOM 2287 C CA . GLU B 1 105 ? 14.766 -11.82 9.359 1 96.44 105 GLU B CA 1
ATOM 2288 C C . GLU B 1 105 ? 13.406 -11.648 8.695 1 96.44 105 GLU B C 1
ATOM 2290 O O . GLU B 1 105 ? 12.953 -10.523 8.461 1 96.44 105 GLU B O 1
ATOM 2295 N N . GLY B 1 106 ? 12.75 -12.742 8.406 1 96.44 106 GLY B N 1
ATOM 2296 C CA . GLY B 1 106 ? 11.438 -12.711 7.785 1 96.44 106 GLY B CA 1
ATOM 2297 C C . GLY B 1 106 ? 10.391 -12.008 8.633 1 96.44 106 GLY B C 1
ATOM 2298 O O . GLY B 1 106 ? 9.57 -11.258 8.109 1 96.44 106 GLY B O 1
ATOM 2299 N N . GLU B 1 107 ? 10.43 -12.25 9.891 1 97.12 107 GLU B N 1
ATOM 2300 C CA . GLU B 1 107 ? 9.484 -11.625 10.812 1 97.12 107 GLU B CA 1
ATOM 2301 C C . GLU B 1 107 ? 9.672 -10.109 10.852 1 97.12 107 GLU B C 1
ATOM 2303 O O . GLU B 1 107 ? 8.695 -9.359 10.883 1 97.12 107 GLU B O 1
ATOM 2308 N N . ILE B 1 108 ? 10.922 -9.688 10.867 1 97.44 108 ILE B N 1
ATOM 2309 C CA . ILE B 1 108 ? 11.211 -8.258 10.891 1 97.44 108 ILE B CA 1
ATOM 2310 C C . ILE B 1 108 ? 10.766 -7.613 9.578 1 97.44 108 ILE B C 1
ATOM 2312 O O . ILE B 1 108 ? 10.102 -6.578 9.586 1 97.44 108 ILE B O 1
ATOM 2316 N N . LYS B 1 109 ? 11.086 -8.234 8.492 1 98.06 109 LYS B N 1
ATOM 2317 C CA . LYS B 1 109 ? 10.727 -7.691 7.188 1 98.06 109 LYS B CA 1
ATOM 2318 C C . LYS B 1 109 ? 9.211 -7.656 7 1 98.06 109 LYS B C 1
ATOM 2320 O O . LYS B 1 109 ? 8.68 -6.727 6.398 1 98.06 109 LYS B O 1
ATOM 2325 N N . MET B 1 110 ? 8.555 -8.648 7.551 1 97.88 110 MET B N 1
ATOM 2326 C CA . MET B 1 110 ? 7.098 -8.633 7.523 1 97.88 110 MET B CA 1
ATOM 2327 C C . MET B 1 110 ? 6.551 -7.449 8.312 1 97.88 110 MET B C 1
ATOM 2329 O O . MET B 1 110 ? 5.602 -6.793 7.871 1 97.88 110 MET B O 1
ATOM 2333 N N . HIS B 1 111 ? 7.102 -7.164 9.438 1 97.62 111 HIS B N 1
ATOM 2334 C CA . HIS B 1 111 ? 6.695 -6.012 10.234 1 97.62 111 HIS B CA 1
ATOM 2335 C C . HIS B 1 111 ? 6.91 -4.711 9.469 1 97.62 111 HIS B C 1
ATOM 2337 O O . HIS B 1 111 ? 6.051 -3.824 9.492 1 97.62 111 HIS B O 1
ATOM 2343 N N . VAL B 1 112 ? 8.023 -4.617 8.758 1 98.12 112 VAL B N 1
ATOM 2344 C CA . VAL B 1 112 ? 8.32 -3.438 7.949 1 98.12 112 VAL B CA 1
ATOM 2345 C C . VAL B 1 112 ? 7.277 -3.289 6.844 1 98.12 112 VAL B C 1
ATOM 2347 O O . VAL B 1 112 ? 6.777 -2.188 6.598 1 98.12 112 VAL B O 1
ATOM 2350 N N . LEU B 1 113 ? 6.926 -4.391 6.25 1 98.56 113 LEU B N 1
ATOM 2351 C CA . LEU B 1 113 ? 5.922 -4.336 5.191 1 98.56 113 LEU B CA 1
ATOM 2352 C C . LEU B 1 113 ? 4.582 -3.859 5.738 1 98.56 113 LEU B C 1
ATOM 2354 O O . LEU B 1 113 ? 3.838 -3.16 5.047 1 98.56 113 LEU B O 1
ATOM 2358 N N . ARG B 1 114 ? 4.285 -4.23 6.941 1 98.31 114 ARG B N 1
ATOM 2359 C CA . ARG B 1 114 ? 3.047 -3.766 7.555 1 98.31 114 ARG B CA 1
ATOM 2360 C C . ARG B 1 114 ? 3.104 -2.268 7.836 1 98.31 114 ARG B C 1
ATOM 2362 O O . ARG B 1 114 ? 2.076 -1.588 7.812 1 98.31 114 ARG B O 1
ATOM 2369 N N . MET B 1 115 ? 4.301 -1.743 8.102 1 98.31 115 MET B N 1
ATOM 2370 C CA . MET B 1 115 ? 4.465 -0.302 8.266 1 98.31 115 MET B CA 1
ATOM 2371 C C . MET B 1 115 ? 4.34 0.415 6.922 1 98.31 115 MET B C 1
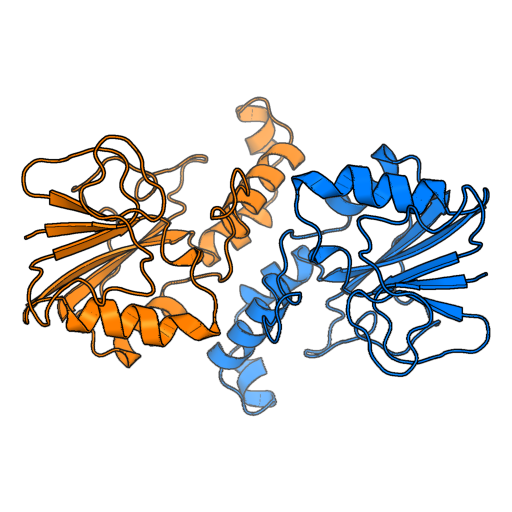ATOM 2373 O O . MET B 1 115 ? 3.941 1.579 6.871 1 98.31 115 MET B O 1
ATOM 2377 N N . ILE B 1 116 ? 4.629 -0.279 5.824 1 98.75 116 ILE B N 1
ATOM 2378 C CA . ILE B 1 116 ? 4.605 0.309 4.488 1 98.75 116 ILE B CA 1
ATOM 2379 C C . ILE B 1 116 ? 3.197 0.223 3.912 1 98.75 116 ILE B C 1
ATOM 2381 O O . ILE B 1 116 ? 2.682 1.202 3.367 1 98.75 116 ILE B O 1
ATOM 2385 N N . PHE B 1 117 ? 2.479 -0.897 4.062 1 98.81 117 PHE B N 1
ATOM 2386 C CA . PHE B 1 117 ? 1.22 -1.14 3.369 1 98.81 117 PHE B CA 1
ATOM 2387 C C . PHE B 1 117 ? 0.043 -1.036 4.332 1 98.81 117 PHE B C 1
ATOM 2389 O O . PHE B 1 117 ? -1.114 -1.044 3.908 1 98.81 117 PHE B O 1
ATOM 2396 N N . GLY B 1 118 ? 0.33 -0.894 5.625 1 98.44 118 GLY B N 1
ATOM 2397 C CA . GLY B 1 118 ? -0.7 -0.932 6.652 1 98.44 118 GLY B CA 1
ATOM 2398 C C . GLY B 1 118 ? -0.789 -2.271 7.359 1 98.44 118 GLY B C 1
ATOM 2399 O O . GLY B 1 118 ? -0.522 -3.314 6.758 1 98.44 118 GLY B O 1
ATOM 2400 N N . GLY B 1 119 ? -1.179 -2.184 8.578 1 97.88 119 GLY B N 1
ATOM 2401 C CA . GLY B 1 119 ? -1.382 -3.408 9.336 1 97.88 119 GLY B CA 1
ATOM 2402 C C . GLY B 1 119 ? -2.627 -4.168 8.922 1 97.88 119 GLY B C 1
ATOM 2403 O O . GLY B 1 119 ? -2.717 -5.379 9.117 1 97.88 119 GLY B O 1
ATOM 2404 N N . GLN B 1 120 ? -3.586 -3.443 8.391 1 98.19 120 GLN B N 1
ATOM 2405 C CA . GLN B 1 120 ? -4.828 -3.998 7.855 1 98.19 120 GLN B CA 1
ATOM 2406 C C . GLN B 1 120 ? -5.617 -4.723 8.945 1 98.19 120 GLN B C 1
ATOM 2408 O O . GLN B 1 120 ? -6.098 -5.836 8.727 1 98.19 120 GLN B O 1
ATOM 2413 N N . THR B 1 121 ? -5.656 -4.164 10.109 1 96.75 121 THR B N 1
ATOM 2414 C CA . THR B 1 121 ? -6.316 -4.746 11.273 1 96.75 121 THR B CA 1
ATOM 2415 C C . THR B 1 121 ? -7.812 -4.438 11.258 1 96.75 121 THR B C 1
ATOM 2417 O O . THR B 1 121 ? -8.594 -5.09 11.953 1 96.75 121 THR B O 1
ATOM 2420 N N . ASP B 1 122 ? -8.234 -3.439 10.555 1 96 122 ASP B N 1
ATOM 2421 C CA . ASP B 1 122 ? -9.625 -3.076 10.312 1 96 122 ASP B CA 1
ATOM 2422 C C . ASP B 1 122 ? -9.797 -2.428 8.938 1 96 122 ASP B C 1
ATOM 2424 O O . ASP B 1 122 ? -8.852 -2.377 8.148 1 96 122 ASP B O 1
ATOM 2428 N N . ASP B 1 123 ? -10.953 -1.87 8.633 1 95.56 123 ASP B N 1
ATOM 2429 C CA . ASP B 1 123 ? -11.289 -1.434 7.281 1 95.56 123 ASP B CA 1
ATOM 2430 C C . ASP B 1 123 ? -10.586 -0.123 6.938 1 95.56 123 ASP B C 1
ATOM 2432 O O . ASP B 1 123 ? -10.57 0.296 5.777 1 95.56 123 ASP B O 1
ATOM 2436 N N . TYR B 1 124 ? -9.906 0.465 7.863 1 96.56 124 TYR B N 1
ATOM 2437 C CA . TYR B 1 124 ? -9.328 1.788 7.652 1 96.56 124 TYR B CA 1
ATOM 2438 C C . TYR B 1 124 ? -7.816 1.749 7.797 1 96.56 124 TYR B C 1
ATOM 2440 O O . TYR B 1 124 ? -7.152 2.789 7.746 1 96.56 124 TYR B O 1
ATOM 2448 N N . ASP B 1 125 ? -7.258 0.55 7.98 1 97.75 125 ASP B N 1
ATOM 2449 C CA . ASP B 1 125 ? -5.836 0.391 8.273 1 97.75 125 ASP B CA 1
ATOM 2450 C C . ASP B 1 125 ? -5.07 -0.082 7.039 1 97.75 125 ASP B C 1
ATOM 2452 O O . ASP B 1 125 ? -4.328 -1.065 7.102 1 97.75 125 ASP B O 1
ATOM 2456 N N . PHE B 1 126 ? -5.312 0.568 5.895 1 98.5 126 PHE B N 1
ATOM 2457 C CA . PHE B 1 126 ? -4.582 0.357 4.648 1 98.5 126 PHE B CA 1
ATOM 2458 C C . PHE B 1 126 ? -3.84 1.621 4.234 1 98.5 126 PHE B C 1
ATOM 2460 O O . PHE B 1 126 ? -4.375 2.727 4.344 1 98.5 126 PHE B O 1
ATOM 2467 N N . HIS B 1 127 ? -2.613 1.439 3.834 1 98.81 127 HIS B N 1
ATOM 2468 C CA . HIS B 1 127 ? -1.866 2.57 3.297 1 98.81 127 HIS B CA 1
ATOM 2469 C C . HIS B 1 127 ? -1.971 2.629 1.775 1 98.81 127 HIS B C 1
ATOM 2471 O O . HIS B 1 127 ? -1.73 1.629 1.095 1 98.81 127 HIS B O 1
ATOM 2477 N N . TYR B 1 128 ? -2.312 3.807 1.283 1 98.44 128 TYR B N 1
ATOM 2478 C CA . TYR B 1 128 ? -2.615 3.92 -0.139 1 98.44 128 TYR B CA 1
ATOM 2479 C C . TYR B 1 128 ? -1.534 4.711 -0.866 1 98.44 128 TYR B C 1
ATOM 2481 O O . TYR B 1 128 ? -1.538 4.793 -2.096 1 98.44 128 TYR B O 1
ATOM 2489 N N . PHE B 1 129 ? -0.617 5.242 -0.064 1 98.25 129 PHE B N 1
ATOM 2490 C CA . PHE B 1 129 ? 0.471 6.016 -0.651 1 98.25 129 PHE B CA 1
ATOM 2491 C C . PHE B 1 129 ? 1.709 5.969 0.237 1 98.25 129 PHE B C 1
ATOM 2493 O O . PHE B 1 129 ? 1.607 5.727 1.441 1 98.25 129 PHE B O 1
ATOM 2500 N N . GLY B 1 130 ? 2.881 6.121 -0.354 1 98.62 130 GLY B N 1
ATOM 2501 C CA . GLY B 1 130 ? 4.145 6.258 0.35 1 98.62 130 GLY B CA 1
ATOM 2502 C C . GLY B 1 130 ? 4.688 7.676 0.339 1 98.62 130 GLY B C 1
ATOM 2503 O O . GLY B 1 130 ? 4.848 8.273 -0.726 1 98.62 130 GLY B O 1
ATOM 2504 N N . TRP B 1 131 ? 5.008 8.141 1.505 1 98.81 131 TRP B N 1
ATOM 2505 C CA . TRP B 1 131 ? 5.438 9.531 1.612 1 98.81 131 TRP B CA 1
ATOM 2506 C C . TRP B 1 131 ? 6.918 9.609 1.972 1 98.81 131 TRP B C 1
ATOM 2508 O O . TRP B 1 131 ? 7.41 8.828 2.787 1 98.81 131 TRP B O 1
ATOM 2518 N N . ASN B 1 132 ? 7.602 10.422 1.357 1 98.5 132 ASN B N 1
ATOM 2519 C CA . ASN B 1 132 ? 8.852 11 1.837 1 98.5 132 ASN B CA 1
ATOM 2520 C C . ASN B 1 132 ? 8.789 12.523 1.862 1 98.5 132 ASN B C 1
ATOM 2522 O O . ASN B 1 132 ? 7.746 13.109 1.576 1 98.5 132 ASN B O 1
ATOM 2526 N N . PHE B 1 133 ? 9.852 13.156 2.336 1 98.69 133 PHE B N 1
ATOM 2527 C CA . PHE B 1 133 ? 9.766 14.594 2.561 1 98.69 133 PHE B CA 1
ATOM 2528 C C . PHE B 1 133 ? 9.484 15.328 1.253 1 98.69 133 PHE B C 1
ATOM 2530 O O . PHE B 1 133 ? 8.703 16.281 1.224 1 98.69 133 PHE B O 1
ATOM 2537 N N . GLY B 1 134 ? 10.125 14.891 0.147 1 98.19 134 GLY B N 1
ATOM 2538 C CA . GLY B 1 134 ? 9.922 15.539 -1.136 1 98.19 134 GLY B CA 1
ATOM 2539 C C . GLY B 1 134 ? 8.477 15.508 -1.596 1 98.19 134 GLY B C 1
ATOM 2540 O O . GLY B 1 134 ? 7.922 16.547 -1.988 1 98.19 134 GLY B O 1
ATOM 2541 N N . PHE B 1 135 ? 7.832 14.414 -1.536 1 98.69 135 PHE B N 1
ATOM 2542 C CA . PHE B 1 135 ? 6.449 14.258 -1.971 1 98.69 135 PHE B CA 1
ATOM 2543 C C . PHE B 1 135 ? 5.504 15.016 -1.051 1 98.69 135 PHE B C 1
ATOM 2545 O O . PHE B 1 135 ? 4.586 15.695 -1.52 1 98.69 135 PHE B O 1
ATOM 2552 N N . LEU B 1 136 ? 5.734 14.875 0.258 1 98.88 136 LEU B N 1
ATOM 2553 C CA . LEU B 1 136 ? 4.859 15.539 1.22 1 98.88 136 LEU B CA 1
ATOM 2554 C C . LEU B 1 136 ? 4.965 17.047 1.097 1 98.88 136 LEU B C 1
ATOM 2556 O O . LEU B 1 136 ? 3.947 17.75 1.062 1 98.88 136 LEU B O 1
ATOM 2560 N N . LYS B 1 137 ? 6.172 17.547 1.014 1 98.81 137 LYS B N 1
ATOM 2561 C CA . LYS B 1 137 ? 6.383 18.984 0.857 1 98.81 137 LYS B CA 1
ATOM 2562 C C . LYS B 1 137 ? 5.703 19.516 -0.404 1 98.81 137 LYS B C 1
ATOM 2564 O O . LYS B 1 137 ? 5.039 20.547 -0.373 1 98.81 137 LYS B O 1
ATOM 2569 N N . SER B 1 138 ? 5.883 18.812 -1.505 1 98.62 138 SER B N 1
ATOM 2570 C CA . SER B 1 138 ? 5.273 19.219 -2.768 1 98.62 138 SER B CA 1
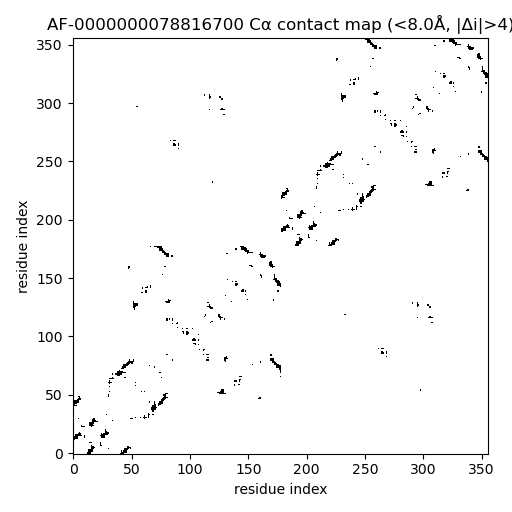ATOM 2571 C C . SER B 1 138 ? 3.754 19.297 -2.648 1 98.62 138 SER B C 1
ATOM 2573 O O . SER B 1 138 ? 3.137 20.25 -3.113 1 98.62 138 SER B O 1
ATOM 2575 N N . ALA B 1 139 ? 3.139 18.312 -2.023 1 98.81 139 ALA B N 1
ATOM 2576 C CA . ALA B 1 139 ? 1.688 18.297 -1.852 1 98.81 139 ALA B CA 1
ATOM 2577 C C . ALA B 1 139 ? 1.222 19.438 -0.964 1 98.81 139 ALA B C 1
ATOM 2579 O O . ALA B 1 139 ? 0.209 20.094 -1.251 1 98.81 139 ALA B O 1
ATOM 2580 N N . LEU B 1 140 ? 1.966 19.656 0.13 1 98.94 140 LEU B N 1
ATOM 2581 C CA . LEU B 1 140 ? 1.635 20.734 1.047 1 98.94 140 LEU B CA 1
ATOM 2582 C C . LEU B 1 140 ? 1.749 22.094 0.353 1 98.94 140 LEU B C 1
ATOM 2584 O O . LEU B 1 140 ? 0.871 22.938 0.497 1 98.94 140 LEU B O 1
ATOM 2588 N N . GLU B 1 141 ? 2.801 22.266 -0.449 1 98.88 141 GLU B N 1
ATOM 2589 C CA . GLU B 1 141 ? 2.984 23.516 -1.187 1 98.88 141 GLU B CA 1
ATOM 2590 C C . GLU B 1 141 ? 1.854 23.734 -2.189 1 98.88 141 GLU B C 1
ATOM 2592 O O . GLU B 1 141 ? 1.343 24.844 -2.324 1 98.88 141 GLU B O 1
ATOM 2597 N N . LYS B 1 142 ? 1.424 22.734 -2.805 1 98.69 142 LYS B N 1
ATOM 2598 C CA . LYS B 1 142 ? 0.365 22.812 -3.807 1 98.69 142 LYS B CA 1
ATOM 2599 C C . LYS B 1 142 ? -0.963 23.219 -3.174 1 98.69 142 LYS B C 1
ATOM 2601 O O . LYS B 1 142 ? -1.869 23.688 -3.867 1 98.69 142 LYS B O 1
ATOM 2606 N N . THR B 1 143 ? -1.087 22.984 -1.897 1 98.75 143 THR B N 1
ATOM 2607 C CA . THR B 1 143 ? -2.34 23.281 -1.213 1 98.75 143 THR B CA 1
ATOM 2608 C C . THR B 1 143 ? -2.172 24.484 -0.28 1 98.75 143 THR B C 1
ATOM 2610 O O . THR B 1 143 ? -2.861 24.578 0.738 1 98.75 143 THR B O 1
ATOM 2613 N N . LYS B 1 144 ? -1.162 25.297 -0.511 1 98.56 144 LYS B N 1
ATOM 2614 C CA . LYS B 1 144 ? -1 26.656 -0.005 1 98.56 144 LYS B CA 1
ATOM 2615 C C . LYS B 1 144 ? -0.449 26.656 1.418 1 98.56 144 LYS B C 1
ATOM 2617 O O . LYS B 1 144 ? -0.613 27.625 2.156 1 98.56 144 LYS B O 1
ATOM 2622 N N . PHE B 1 145 ? 0.115 25.547 1.824 1 98.94 145 PHE B N 1
ATOM 2623 C CA . PHE B 1 145 ? 0.89 25.578 3.059 1 98.94 145 PHE B CA 1
ATOM 2624 C C . PHE B 1 145 ? 2.246 26.234 2.83 1 98.94 145 PHE B C 1
ATOM 2626 O O . PHE B 1 145 ? 2.787 26.188 1.723 1 98.94 145 PHE B O 1
ATOM 2633 N N . THR B 1 146 ? 2.719 26.844 3.855 1 98.56 146 THR B N 1
ATOM 2634 C CA . THR B 1 146 ? 4.023 27.484 3.832 1 98.56 146 THR B CA 1
ATOM 2635 C C . THR B 1 146 ? 4.844 27.109 5.059 1 98.56 146 THR B C 1
ATOM 2637 O O . THR B 1 146 ? 4.352 26.406 5.941 1 98.56 146 THR B O 1
ATOM 2640 N N . LYS B 1 147 ? 6.129 27.5 5.051 1 98.44 147 LYS B N 1
ATOM 2641 C CA . LYS B 1 147 ? 7.027 27.234 6.168 1 98.44 147 LYS B CA 1
ATOM 2642 C C . LYS B 1 147 ? 6.988 25.75 6.551 1 98.44 147 LYS B C 1
ATOM 2644 O O . LYS B 1 147 ? 6.754 25.422 7.711 1 98.44 147 LYS B O 1
ATOM 2649 N N . ILE B 1 148 ? 7.191 24.938 5.582 1 98.81 148 ILE B N 1
ATOM 2650 C CA . ILE B 1 148 ? 7.141 23.484 5.73 1 98.81 148 ILE B CA 1
ATOM 2651 C C . ILE B 1 148 ? 8.492 22.969 6.223 1 98.81 148 ILE B C 1
ATOM 2653 O O . ILE B 1 148 ? 9.5 23.109 5.527 1 98.81 148 ILE B O 1
ATOM 2657 N N . GLU B 1 149 ? 8.5 22.344 7.434 1 98.38 149 GLU B N 1
ATOM 2658 C CA . GLU B 1 149 ? 9.766 21.953 8.055 1 98.38 149 GLU B CA 1
ATOM 2659 C C . GLU B 1 149 ? 9.695 20.531 8.609 1 98.38 149 GLU B C 1
ATOM 2661 O O . GLU B 1 149 ? 8.703 20.156 9.234 1 98.38 149 GLU B O 1
ATOM 2666 N N . LYS B 1 150 ? 10.719 19.875 8.289 1 98.5 150 LYS B N 1
ATOM 2667 C CA . LYS B 1 150 ? 10.898 18.594 8.961 1 98.5 150 LYS B CA 1
ATOM 2668 C C . LYS B 1 150 ? 11.32 18.781 10.414 1 98.5 150 LYS B C 1
ATOM 2670 O O . LYS B 1 150 ? 12.148 19.641 10.719 1 98.5 150 LYS B O 1
ATOM 2675 N N . VAL B 1 151 ? 10.742 17.969 11.336 1 98.31 151 VAL B N 1
ATOM 2676 C CA . VAL B 1 151 ? 11.141 18.031 12.742 1 98.31 151 VAL B CA 1
ATOM 2677 C C . VAL B 1 151 ? 11.391 16.625 13.266 1 98.31 151 VAL B C 1
ATOM 2679 O O . VAL B 1 151 ? 10.891 15.641 12.703 1 98.31 151 VAL B O 1
ATOM 2682 N N . ILE B 1 152 ? 12.164 16.5 14.328 1 95.75 152 ILE B N 1
ATOM 2683 C CA . ILE B 1 152 ? 12.484 15.195 14.914 1 95.75 152 ILE B CA 1
ATOM 2684 C C . ILE B 1 152 ? 11.273 14.656 15.664 1 95.75 152 ILE B C 1
ATOM 2686 O O . ILE B 1 152 ? 10.969 13.461 15.586 1 95.75 152 ILE B O 1
ATOM 2690 N N . ASN B 1 153 ? 10.656 15.477 16.359 1 95.81 153 ASN B N 1
ATOM 2691 C CA . ASN B 1 153 ? 9.461 15.188 17.141 1 95.81 153 ASN B CA 1
ATOM 2692 C C . ASN B 1 153 ? 8.586 16.422 17.312 1 95.81 153 ASN B C 1
ATOM 2694 O O . ASN B 1 153 ? 9.055 17.547 17.141 1 95.81 153 ASN B O 1
ATOM 2698 N N . PHE B 1 154 ? 7.305 16.141 17.578 1 97.44 154 PHE B N 1
ATOM 2699 C CA . PHE B 1 154 ? 6.387 17.266 17.781 1 97.44 154 PHE B CA 1
ATOM 2700 C C . PHE B 1 154 ? 6.32 17.656 19.25 1 97.44 154 PHE B C 1
ATOM 2702 O O . PHE B 1 154 ? 5.98 18.797 19.578 1 97.44 154 PHE B O 1
ATOM 2709 N N . ASP B 1 155 ? 6.52 16.734 20.172 1 95.56 155 ASP B N 1
ATOM 2710 C CA . ASP B 1 155 ? 6.438 16.891 21.625 1 95.56 155 ASP B CA 1
ATOM 2711 C C . ASP B 1 155 ? 5.031 17.312 22.062 1 95.56 155 ASP B C 1
ATOM 2713 O O . ASP B 1 155 ? 4.867 18.156 22.938 1 95.56 155 ASP B O 1
ATOM 2717 N N . ILE B 1 156 ? 4.062 16.797 21.359 1 96.44 156 ILE B N 1
ATOM 2718 C CA . ILE B 1 156 ? 2.67 17.109 21.656 1 96.44 156 ILE B CA 1
ATOM 2719 C C . ILE B 1 156 ? 1.962 15.859 22.172 1 96.44 156 ILE B C 1
ATOM 2721 O O . ILE B 1 156 ? 1.303 15.898 23.219 1 96.44 156 ILE B O 1
ATOM 2725 N N . PHE B 1 157 ? 2.09 14.742 21.453 1 96.31 157 PHE B N 1
ATOM 2726 C CA . PHE B 1 157 ? 1.48 13.469 21.828 1 96.31 157 PHE B CA 1
ATOM 2727 C C . PHE B 1 157 ? 2.527 12.359 21.875 1 96.31 157 PHE B C 1
ATOM 2729 O O . PHE B 1 157 ? 3.52 12.406 21.141 1 96.31 157 PHE B O 1
ATOM 2736 N N . GLU B 1 158 ? 2.312 11.398 22.766 1 92.56 158 GLU B N 1
ATOM 2737 C CA . GLU B 1 158 ? 3.104 10.172 22.75 1 92.56 158 GLU B CA 1
ATOM 2738 C C . GLU B 1 158 ? 2.455 9.109 21.875 1 92.56 158 GLU B C 1
ATOM 2740 O O . GLU B 1 158 ? 1.555 8.391 22.312 1 92.56 158 GLU B O 1
ATOM 2745 N N . ASP B 1 159 ? 2.881 9.031 20.641 1 94.94 159 ASP B N 1
ATOM 2746 C CA . ASP B 1 159 ? 2.293 8.109 19.688 1 94.94 159 ASP B CA 1
ATOM 2747 C C . ASP B 1 159 ? 3.328 7.645 18.656 1 94.94 159 ASP B C 1
ATOM 2749 O O . ASP B 1 159 ? 4.527 7.609 18.953 1 94.94 159 ASP B O 1
ATOM 2753 N N . THR B 1 160 ? 2.949 7.18 17.547 1 95.5 160 THR B N 1
ATOM 2754 C CA . THR B 1 160 ? 3.826 6.531 16.578 1 95.5 160 THR B CA 1
ATOM 2755 C C . THR B 1 160 ? 4.785 7.543 15.953 1 95.5 160 THR B C 1
ATOM 2757 O O . THR B 1 160 ? 5.809 7.164 15.375 1 95.5 160 THR B O 1
ATOM 2760 N N . SER B 1 161 ? 4.496 8.82 16.047 1 97 161 SER B N 1
ATOM 2761 C CA . SER B 1 161 ? 5.355 9.844 15.453 1 97 161 SER B CA 1
ATOM 2762 C C . SER B 1 161 ? 6.766 9.781 16.031 1 97 161 SER B C 1
ATOM 2764 O O . SER B 1 161 ? 7.723 10.227 15.391 1 97 161 SER B O 1
ATOM 2766 N N . SER B 1 162 ? 6.922 9.211 17.219 1 95.56 162 SER B N 1
ATOM 2767 C CA . SER B 1 162 ? 8.227 9.125 17.875 1 95.56 162 SER B CA 1
ATOM 2768 C C . SER B 1 162 ? 8.688 7.672 17.984 1 95.56 162 SER B C 1
ATOM 2770 O O . SER B 1 162 ? 9.664 7.383 18.688 1 95.56 162 SER B O 1
ATOM 2772 N N . TYR B 1 163 ? 7.977 6.758 17.359 1 95.12 163 TYR B N 1
ATOM 2773 C CA . TYR B 1 163 ? 8.195 5.32 17.438 1 95.12 163 TYR B CA 1
ATOM 2774 C C . TYR B 1 163 ? 9.508 4.926 16.766 1 95.12 163 TYR B C 1
ATOM 2776 O O . TYR B 1 163 ? 9.797 5.367 15.656 1 95.12 163 TYR B O 1
ATOM 2784 N N . LYS B 1 164 ? 10.438 4.168 17.484 1 95.19 164 LYS B N 1
ATOM 2785 C CA . LYS B 1 164 ? 11.727 3.672 17.016 1 95.19 164 LYS B CA 1
ATOM 2786 C C . LYS B 1 164 ? 11.867 2.176 17.266 1 95.19 164 LYS B C 1
ATOM 2788 O O . LYS B 1 164 ? 12.727 1.755 18.047 1 95.19 164 LYS B O 1
ATOM 2793 N N . PRO B 1 165 ? 11.094 1.367 16.547 1 90.81 165 PRO B N 1
ATOM 2794 C CA . PRO B 1 165 ? 11.062 -0.059 16.875 1 90.81 165 PRO B CA 1
ATOM 2795 C C . PRO B 1 165 ? 12.406 -0.752 16.641 1 90.81 165 PRO B C 1
ATOM 2797 O O . PRO B 1 165 ? 12.703 -1.764 17.281 1 90.81 165 PRO B O 1
ATOM 2800 N N . TYR B 1 166 ? 13.266 -0.207 15.828 1 90.81 166 TYR B N 1
ATOM 2801 C CA . TYR B 1 166 ? 14.539 -0.841 15.508 1 90.81 166 TYR B CA 1
ATOM 2802 C C . TYR B 1 166 ? 15.703 0.118 15.734 1 90.81 166 TYR B C 1
ATOM 2804 O O . TYR B 1 166 ? 16.719 0.043 15.047 1 90.81 166 TYR B O 1
ATOM 2812 N N . GLY B 1 167 ? 15.453 1.082 16.547 1 89.06 167 GLY B N 1
ATOM 2813 C CA . GLY B 1 167 ? 16.531 1.973 16.969 1 89.06 167 GLY B CA 1
ATOM 2814 C C . GLY B 1 167 ? 16.594 3.256 16.156 1 89.06 167 GLY B C 1
ATOM 2815 O O . GLY B 1 167 ? 17.391 4.141 16.453 1 89.06 167 GLY B O 1
ATOM 2816 N N . PHE B 1 168 ? 15.758 3.332 15.141 1 90.75 168 PHE B N 1
ATOM 2817 C CA . PHE B 1 168 ? 15.68 4.562 14.367 1 90.75 168 PHE B CA 1
ATOM 2818 C C . PHE B 1 168 ? 14.234 4.996 14.172 1 90.75 168 PHE B C 1
ATOM 2820 O O . PHE B 1 168 ? 13.328 4.164 14.188 1 90.75 168 PHE B O 1
ATOM 2827 N N . PRO B 1 169 ? 14.016 6.312 14.07 1 95.69 169 PRO B N 1
ATOM 2828 C CA . PRO B 1 169 ? 12.656 6.781 13.82 1 95.69 169 PRO B CA 1
ATOM 2829 C C . PRO B 1 169 ? 12.125 6.355 12.453 1 95.69 169 PRO B C 1
ATOM 2831 O O . PRO B 1 169 ? 12.844 6.449 11.453 1 95.69 169 PRO B O 1
ATOM 2834 N N . ILE B 1 170 ? 10.953 5.922 12.391 1 97.69 170 ILE B N 1
ATOM 2835 C CA . ILE B 1 170 ? 10.391 5.41 11.148 1 97.69 170 ILE B CA 1
ATOM 2836 C C . ILE B 1 170 ? 9.438 6.438 10.547 1 97.69 170 ILE B C 1
ATOM 2838 O O . ILE B 1 170 ? 8.984 6.285 9.414 1 97.69 170 ILE B O 1
ATOM 2842 N N . SER B 1 171 ? 9.117 7.453 11.312 1 98.62 171 SER B N 1
ATOM 2843 C CA . SER B 1 171 ? 8.109 8.414 10.875 1 98.62 171 SER B CA 1
ATOM 2844 C C . SER B 1 171 ? 8.758 9.672 10.305 1 98.62 171 SER B C 1
ATOM 2846 O O . SER B 1 171 ? 9.82 10.102 10.766 1 98.62 171 SER B O 1
ATOM 2848 N N . LEU B 1 172 ? 8.203 10.18 9.289 1 98.81 172 LEU B N 1
ATOM 2849 C CA . LEU B 1 172 ? 8.453 11.523 8.789 1 98.81 172 LEU B CA 1
ATOM 2850 C C . LEU B 1 172 ? 7.543 12.539 9.469 1 98.81 172 LEU B C 1
ATOM 2852 O O . LEU B 1 172 ? 6.32 12.469 9.328 1 98.81 172 LEU B O 1
ATOM 2856 N N . ASN B 1 173 ? 8.117 13.383 10.297 1 98.81 173 ASN B N 1
ATOM 2857 C CA . ASN B 1 173 ? 7.371 14.422 11 1 98.81 173 ASN B CA 1
ATOM 2858 C C . ASN B 1 173 ? 7.566 15.789 10.359 1 98.81 173 ASN B C 1
ATOM 2860 O O . ASN B 1 173 ? 8.695 16.25 10.203 1 98.81 173 ASN B O 1
ATOM 2864 N N . VAL B 1 174 ? 6.48 16.469 9.977 1 98.94 174 VAL B N 1
ATOM 2865 C CA . VAL B 1 174 ? 6.547 17.734 9.273 1 98.94 174 VAL B CA 1
ATOM 2866 C C . VAL B 1 174 ? 5.562 18.734 9.891 1 98.94 174 VAL B C 1
ATOM 2868 O O . VAL B 1 174 ? 4.43 18.375 10.219 1 98.94 174 VAL B O 1
ATOM 2871 N N . VAL B 1 175 ? 6.016 19.922 10.125 1 98.88 175 VAL B N 1
ATOM 2872 C CA . VAL B 1 175 ? 5.145 21.016 10.516 1 98.88 175 VAL B CA 1
ATOM 2873 C C . VAL B 1 175 ? 4.988 21.984 9.344 1 98.88 175 VAL B C 1
ATOM 2875 O O . VAL B 1 175 ? 5.969 22.328 8.68 1 98.88 175 VAL B O 1
ATOM 2878 N N . ALA B 1 176 ? 3.785 22.344 9.023 1 98.88 176 ALA B N 1
ATOM 2879 C CA . ALA B 1 176 ? 3.475 23.297 7.961 1 98.88 176 ALA B CA 1
ATOM 2880 C C . ALA B 1 176 ? 2.525 24.391 8.453 1 98.88 176 ALA B C 1
ATOM 2882 O O . ALA B 1 176 ? 1.721 24.156 9.359 1 98.88 176 ALA B O 1
ATOM 2883 N N . PHE B 1 177 ? 2.609 25.547 7.855 1 98.81 177 PHE B N 1
ATOM 2884 C CA . PHE B 1 177 ? 1.796 26.672 8.281 1 98.81 177 PHE B CA 1
ATOM 2885 C C . PHE B 1 177 ? 0.847 27.109 7.172 1 98.81 177 PHE B C 1
ATOM 2887 O O . PHE B 1 177 ? 1.181 27.016 5.992 1 98.81 177 PHE B O 1
ATOM 2894 N N . LYS B 1 178 ? -0.328 27.484 7.562 1 98.25 178 LYS B N 1
ATOM 2895 C CA . LYS B 1 178 ? -1.209 28.188 6.633 1 98.25 178 LYS B CA 1
ATOM 2896 C C . LYS B 1 178 ? -0.783 29.641 6.465 1 98.25 178 LYS B C 1
ATOM 2898 O O . LYS B 1 178 ? -0.531 30.328 7.453 1 98.25 178 LYS B O 1
#

Sequence (356 aa):
MKLHIGGKIQKSGWKILNIQNKDGVDFIGDISDLSQFEDESINEIYASHVFEHVPQKKIISTLSGINRVLKTGGKFYVSVPDIDILFKFFLMPLKDYATKIDKTEGEIKMHVLRMIFGGQTDDYDFHYFGWNFGFLKSALEKTKFTKIEKVINFDIFEDTSSYKPYGFPISLNVVAFKMKLHIGGKIQKSGWKILNIQNKDGVDFIGDISDLSQFEDESINEIYASHVFEHVPQKKIISTLSGINRVLKTGGKFYVSVPDIDILFKFFLMPLKDYATKIDKTEGEIKMHVLRMIFGGQTDDYDFHYFGWNFGFLKSALEKTKFTKIEKVINFDIFEDTSSYKPYGFPISLNVVAFK